Protein AF-A0A8J2WKH2-F1 (afdb_monomer)

Mean predicted aligned error: 22.72 Å

Structure (mmCIF, N/CA/C/O backbone):
data_AF-A0A8J2WKH2-F1
#
_entry.id   AF-A0A8J2WKH2-F1
#
loop_
_atom_site.group_PDB
_atom_site.id
_atom_site.type_symbol
_atom_site.label_atom_id
_atom_site.label_alt_id
_atom_site.label_comp_id
_atom_site.label_asym_id
_atom_site.label_entity_id
_atom_site.label_seq_id
_atom_site.pdbx_PDB_ins_code
_atom_site.Cartn_x
_atom_site.Cartn_y
_atom_site.Cartn_z
_atom_site.occupancy
_atom_site.B_iso_or_equiv
_atom_site.auth_seq_id
_atom_site.auth_comp_id
_atom_site.auth_asym_id
_atom_site.auth_atom_id
_atom_site.pdbx_PDB_model_num
ATOM 1 N N . MET A 1 1 ? -22.646 29.581 -41.341 1.00 40.59 1 MET A N 1
ATOM 2 C CA . MET A 1 1 ? -22.309 30.867 -40.697 1.00 40.59 1 MET A CA 1
ATOM 3 C C . MET A 1 1 ? -21.842 30.572 -39.281 1.00 40.59 1 MET A C 1
ATOM 5 O O . MET A 1 1 ? -22.675 30.385 -38.405 1.00 40.59 1 MET A O 1
ATOM 9 N N . ARG A 1 2 ? -20.533 30.394 -39.074 1.00 36.88 2 ARG A N 1
ATOM 10 C CA . ARG A 1 2 ? -19.940 30.258 -37.737 1.00 36.88 2 ARG A CA 1
ATOM 11 C C . ARG A 1 2 ? -19.065 31.483 -37.501 1.00 36.88 2 ARG A C 1
ATOM 13 O O . ARG A 1 2 ? -18.299 31.861 -38.378 1.00 36.88 2 ARG A O 1
ATOM 20 N N . SER A 1 3 ? -19.306 32.114 -36.359 1.00 42.00 3 SER A N 1
ATOM 21 C CA . SER A 1 3 ? -18.674 33.338 -35.882 1.00 42.00 3 SER A CA 1
ATOM 22 C C . SER A 1 3 ? -17.183 33.103 -35.664 1.00 42.00 3 SER A C 1
ATOM 24 O O . SER A 1 3 ? -16.823 32.226 -34.881 1.00 42.00 3 SER A O 1
ATOM 26 N N . CYS A 1 4 ? -16.332 33.882 -36.330 1.00 41.59 4 CYS A N 1
ATOM 27 C CA . CYS A 1 4 ? -14.935 34.030 -35.936 1.00 41.59 4 CYS A CA 1
ATOM 28 C C . CYS A 1 4 ? -14.910 34.766 -34.590 1.00 41.59 4 CYS A C 1
ATOM 30 O O . CYS A 1 4 ? -15.572 35.793 -34.445 1.00 41.59 4 CYS A O 1
ATOM 32 N N . MET A 1 5 ? -14.224 34.209 -33.594 1.00 41.62 5 MET A N 1
ATOM 33 C CA . MET A 1 5 ? -13.912 34.923 -32.358 1.00 41.62 5 MET A CA 1
ATOM 34 C C . MET A 1 5 ? -12.550 35.590 -32.528 1.00 41.62 5 MET A C 1
ATOM 36 O O . MET A 1 5 ? -11.570 34.912 -32.832 1.00 41.62 5 MET A O 1
ATOM 40 N N . ASP A 1 6 ? -12.520 36.909 -32.351 1.00 44.38 6 ASP A N 1
ATOM 41 C CA . ASP A 1 6 ? -11.302 37.712 -32.299 1.00 44.38 6 ASP A CA 1
ATOM 42 C C . ASP A 1 6 ? -10.448 37.300 -31.093 1.00 44.38 6 ASP A C 1
ATOM 44 O O . ASP A 1 6 ? -10.860 37.432 -29.937 1.00 44.38 6 ASP A O 1
ATOM 48 N N . LEU A 1 7 ? -9.232 36.823 -31.364 1.00 43.66 7 LEU A N 1
ATOM 49 C CA . LEU A 1 7 ? -8.182 36.651 -30.365 1.00 43.66 7 LEU A CA 1
ATOM 50 C C . LEU A 1 7 ? -7.536 38.015 -30.112 1.00 43.66 7 LEU A C 1
ATOM 52 O O . LEU A 1 7 ? -6.640 38.446 -30.833 1.00 43.66 7 LEU A O 1
ATOM 56 N N . SER A 1 8 ? -8.012 38.710 -29.082 1.00 42.97 8 SER A N 1
ATOM 57 C CA . SER A 1 8 ? -7.332 39.897 -28.565 1.00 42.97 8 SER A CA 1
ATOM 58 C C . SER A 1 8 ? -6.071 39.474 -27.805 1.00 42.97 8 SER A C 1
ATOM 60 O O . SER A 1 8 ? -6.144 38.686 -26.862 1.00 42.97 8 SER A O 1
ATOM 62 N N . LEU A 1 9 ? -4.921 39.996 -28.235 1.00 48.34 9 LEU A N 1
ATOM 63 C CA . LEU A 1 9 ? -3.605 39.833 -27.612 1.00 48.34 9 LEU A CA 1
ATOM 64 C C . LEU A 1 9 ? -3.635 40.263 -26.136 1.00 48.34 9 LEU A C 1
ATOM 66 O O . LEU A 1 9 ? -3.845 41.432 -25.816 1.00 48.34 9 LEU A O 1
ATOM 70 N N . LEU A 1 10 ? -3.406 39.305 -25.238 1.00 46.50 10 LEU A N 1
ATOM 71 C CA . LEU A 1 10 ? -3.194 39.533 -23.811 1.00 46.50 10 LEU A CA 1
ATOM 72 C C . LEU A 1 10 ? -1.716 39.863 -23.582 1.00 46.50 10 LEU A C 1
ATOM 74 O O . LEU A 1 10 ? -0.873 38.970 -23.611 1.00 46.50 10 LEU A O 1
ATOM 78 N N . SER A 1 11 ? -1.395 41.132 -23.331 1.00 50.19 11 SER A N 1
ATOM 79 C CA . SER A 1 11 ? -0.113 41.498 -22.729 1.00 50.19 11 SER A CA 1
ATOM 80 C C . SER A 1 11 ? -0.213 41.335 -21.210 1.00 50.19 11 SER A C 1
ATOM 82 O O . SER A 1 11 ? -1.122 41.858 -20.565 1.00 50.19 11 SER A O 1
ATOM 84 N N . ALA A 1 12 ? 0.705 40.562 -20.631 1.00 52.00 12 ALA A N 1
ATOM 85 C CA . ALA A 1 12 ? 0.790 40.355 -19.192 1.00 52.00 12 ALA A CA 1
ATOM 86 C C . ALA A 1 12 ? 1.955 41.178 -18.636 1.00 52.00 12 ALA A C 1
ATOM 88 O O . ALA A 1 12 ? 3.116 40.906 -18.933 1.00 52.00 12 ALA A O 1
ATOM 89 N N . THR A 1 13 ? 1.650 42.185 -17.823 1.00 50.12 13 THR A N 1
ATOM 90 C CA . THR A 1 13 ? 2.645 42.938 -17.056 1.00 50.12 13 THR A CA 1
ATOM 91 C C . THR A 1 13 ? 2.677 42.423 -15.622 1.00 50.12 13 THR A C 1
ATOM 93 O O . THR A 1 13 ? 1.640 42.267 -14.976 1.00 50.12 13 THR A O 1
ATOM 96 N N . HIS A 1 14 ? 3.876 42.128 -15.116 1.00 56.94 14 HIS A N 1
ATOM 97 C CA . HIS A 1 14 ? 4.078 41.648 -13.751 1.00 56.94 14 HIS A CA 1
ATOM 98 C C . HIS A 1 14 ? 4.910 42.670 -12.972 1.00 56.94 14 HIS A C 1
ATOM 100 O O . HIS A 1 14 ? 6.033 42.989 -13.365 1.00 56.94 14 HIS A O 1
ATOM 106 N N . SER A 1 15 ? 4.353 43.210 -11.884 1.00 52.28 15 SER A N 1
ATOM 107 C CA . SER A 1 15 ? 5.056 44.139 -10.994 1.00 52.28 15 SER A CA 1
ATOM 108 C C . SER A 1 15 ? 5.486 43.419 -9.720 1.00 52.28 15 SER A C 1
ATOM 110 O O . SER A 1 15 ? 4.636 42.925 -8.977 1.00 52.28 15 SER A O 1
ATOM 112 N N . GLY A 1 16 ? 6.791 43.385 -9.460 1.00 58.59 16 GLY A N 1
ATOM 113 C CA . GLY A 1 16 ? 7.368 42.888 -8.213 1.00 58.59 16 GLY A CA 1
ATOM 114 C C . GLY A 1 16 ? 7.977 44.034 -7.408 1.00 58.59 16 GLY A C 1
ATOM 115 O O . GLY A 1 16 ? 8.600 44.931 -7.978 1.00 58.59 16 GLY A O 1
ATOM 116 N N . GLN A 1 17 ? 7.800 43.997 -6.089 1.00 49.34 17 GLN A N 1
ATOM 117 C CA . GLN A 1 17 ? 8.339 44.983 -5.154 1.00 49.34 17 GLN A CA 1
ATOM 118 C C . GLN A 1 17 ? 9.296 44.269 -4.194 1.00 49.34 17 GLN A C 1
ATOM 120 O O . GLN A 1 17 ? 8.923 43.248 -3.617 1.00 49.34 17 GLN A O 1
ATOM 125 N N . MET A 1 18 ? 10.531 44.759 -4.071 1.00 64.88 18 MET A N 1
ATOM 126 C CA . MET A 1 18 ? 11.503 44.228 -3.109 1.00 64.88 18 MET A CA 1
ATOM 127 C C . MET A 1 18 ? 11.369 44.911 -1.742 1.00 64.88 18 MET A C 1
ATOM 129 O O . MET A 1 18 ? 10.852 46.025 -1.638 1.00 64.88 18 MET A O 1
ATOM 133 N N . ASP A 1 19 ? 11.851 44.239 -0.693 1.00 69.25 19 ASP A N 1
ATOM 134 C CA . ASP A 1 19 ? 11.750 44.677 0.711 1.00 69.25 19 ASP A CA 1
ATOM 135 C C . ASP A 1 19 ? 12.497 45.994 1.014 1.00 69.25 19 ASP A C 1
ATOM 137 O O . ASP A 1 19 ? 12.306 46.590 2.073 1.00 69.25 19 ASP A O 1
ATOM 141 N N . ASP A 1 20 ? 13.324 46.483 0.085 1.00 78.00 20 ASP A N 1
ATOM 142 C CA . ASP A 1 20 ? 14.011 47.777 0.170 1.00 78.00 20 ASP A CA 1
ATOM 143 C C . ASP A 1 20 ? 13.210 48.946 -0.444 1.00 78.00 20 ASP A C 1
ATOM 145 O O . ASP A 1 20 ? 13.676 50.086 -0.462 1.00 78.00 20 ASP A O 1
ATOM 149 N N . GLY A 1 21 ? 11.987 48.682 -0.916 1.00 75.12 21 GLY A N 1
ATOM 150 C CA . GLY A 1 21 ? 11.102 49.677 -1.519 1.00 75.12 21 GLY A CA 1
ATOM 151 C C . GLY A 1 21 ? 11.390 49.963 -2.993 1.00 75.12 21 GLY A C 1
ATOM 152 O O . GLY A 1 21 ? 10.711 50.803 -3.589 1.00 75.12 21 GLY A O 1
ATOM 153 N N . THR A 1 22 ? 12.344 49.263 -3.609 1.00 65.31 22 THR A N 1
ATOM 154 C CA . THR A 1 22 ? 12.641 49.420 -5.032 1.00 65.31 22 THR A CA 1
ATOM 155 C C . THR A 1 22 ? 11.646 48.605 -5.864 1.00 65.31 22 THR A C 1
ATOM 157 O O . THR A 1 22 ? 11.479 47.398 -5.680 1.00 65.31 22 THR A O 1
ATOM 160 N N . SER A 1 23 ? 10.943 49.282 -6.774 1.00 65.81 23 SER A N 1
ATOM 161 C CA . SER A 1 23 ? 9.982 48.669 -7.696 1.00 65.81 23 SER A CA 1
ATOM 162 C C . SER A 1 23 ? 10.612 48.550 -9.076 1.00 65.81 23 SER A C 1
ATOM 164 O O . SER A 1 23 ? 11.053 49.552 -9.640 1.00 65.81 23 SER A O 1
ATOM 166 N N . TYR A 1 24 ? 10.597 47.351 -9.651 1.00 60.59 24 TYR A N 1
ATOM 167 C CA . TYR A 1 24 ? 11.082 47.107 -11.009 1.00 60.59 24 TYR A CA 1
ATOM 168 C C . TYR A 1 24 ? 9.917 46.622 -11.872 1.00 60.59 24 TYR A C 1
ATOM 170 O O . TYR A 1 24 ? 9.155 45.745 -11.463 1.00 60.59 24 TYR A O 1
ATOM 178 N N . MET A 1 25 ? 9.773 47.190 -13.070 1.00 58.38 25 MET A N 1
ATOM 179 C CA . MET A 1 25 ? 8.835 46.687 -14.072 1.00 58.38 25 MET A CA 1
ATOM 180 C C . MET A 1 25 ? 9.592 45.842 -15.086 1.00 58.38 25 MET A C 1
ATOM 182 O O . MET A 1 25 ? 10.473 46.351 -15.777 1.00 58.38 25 MET A O 1
ATOM 186 N N . PHE A 1 26 ? 9.235 44.564 -15.184 1.00 54.06 26 PHE A N 1
ATOM 187 C CA . PHE A 1 26 ? 9.742 43.679 -16.224 1.00 54.06 26 PHE A CA 1
ATOM 188 C C . PHE A 1 26 ? 8.687 43.597 -17.330 1.00 54.06 26 PHE A C 1
ATOM 190 O O . PHE A 1 26 ? 7.588 43.089 -17.108 1.00 54.06 26 PHE A O 1
ATOM 197 N N . SER A 1 27 ? 9.000 44.145 -18.504 1.00 62.94 27 SER A N 1
ATOM 198 C CA . SER A 1 27 ? 8.179 43.966 -19.704 1.00 62.94 27 SER A CA 1
ATOM 199 C C . SER A 1 27 ? 8.815 42.850 -20.519 1.00 62.94 27 SER A C 1
ATOM 201 O O . SER A 1 27 ? 9.952 42.989 -20.961 1.00 62.94 27 SER A O 1
ATOM 203 N N . VAL A 1 28 ? 8.120 41.722 -20.647 1.00 61.84 28 VAL A N 1
ATOM 204 C CA . VAL A 1 28 ? 8.543 40.630 -21.527 1.00 61.84 28 VAL A CA 1
ATOM 205 C C . VAL A 1 28 ? 7.910 40.894 -22.887 1.00 61.84 28 VAL A C 1
ATOM 207 O O . VAL A 1 28 ? 6.715 40.671 -23.069 1.00 61.84 28 VAL A O 1
ATOM 210 N N . GLU A 1 29 ? 8.699 41.416 -23.822 1.00 57.50 29 GLU A N 1
ATOM 211 C CA . GLU A 1 29 ? 8.338 41.422 -25.238 1.00 57.50 29 GLU A CA 1
ATOM 212 C C . GLU A 1 29 ? 8.545 39.998 -25.763 1.00 57.50 29 GLU A C 1
ATOM 214 O O . GLU A 1 29 ? 9.650 39.460 -25.732 1.00 57.50 29 GLU A O 1
ATOM 219 N N . ILE A 1 30 ? 7.450 39.343 -26.142 1.00 61.53 30 ILE A N 1
ATOM 220 C CA . ILE A 1 30 ? 7.494 38.034 -26.790 1.00 61.53 30 ILE A CA 1
ATOM 221 C C . ILE A 1 30 ? 7.671 38.323 -28.277 1.00 61.53 30 ILE A C 1
ATOM 223 O O . ILE A 1 30 ? 6.745 38.834 -28.907 1.00 61.53 30 ILE A O 1
ATOM 227 N N . ASP A 1 31 ? 8.859 38.034 -28.808 1.00 56.00 31 ASP A N 1
ATOM 228 C CA . ASP A 1 31 ? 9.144 38.166 -30.236 1.00 56.00 31 ASP A CA 1
ATOM 229 C C . ASP A 1 31 ? 8.134 37.355 -31.060 1.00 56.00 31 ASP A C 1
ATOM 231 O O . ASP A 1 31 ? 7.818 36.203 -30.740 1.00 56.00 31 ASP A O 1
ATOM 235 N N . GLU A 1 32 ? 7.614 37.983 -32.117 1.00 59.25 32 GLU A N 1
ATOM 236 C CA . GLU A 1 32 ? 6.666 37.386 -33.055 1.00 59.25 32 GLU A CA 1
ATOM 237 C C . GLU A 1 32 ? 7.233 36.081 -33.625 1.00 59.25 32 GLU A C 1
ATOM 239 O O . GLU A 1 32 ? 8.164 36.070 -34.431 1.00 59.25 32 GLU A O 1
ATOM 244 N N . VAL A 1 33 ? 6.646 34.957 -33.212 1.00 59.72 33 VAL A N 1
ATOM 245 C CA . VAL A 1 33 ? 6.908 33.657 -33.827 1.00 59.72 33 VAL A CA 1
ATOM 246 C C . VAL A 1 33 ? 6.277 33.681 -35.224 1.00 59.72 33 VAL A C 1
ATOM 248 O O . VAL A 1 33 ? 5.063 33.887 -35.321 1.00 59.72 33 VAL A O 1
ATOM 251 N N . PRO A 1 34 ? 7.045 33.478 -36.310 1.00 54.50 34 PRO A N 1
ATOM 252 C CA . PRO A 1 34 ? 6.481 33.449 -37.650 1.00 54.50 34 PRO A CA 1
ATOM 253 C C . PRO A 1 34 ? 5.461 32.309 -37.752 1.00 54.50 34 PRO A C 1
ATOM 255 O O . PRO A 1 34 ? 5.791 31.137 -37.564 1.00 54.50 34 PRO A O 1
ATOM 258 N N . LEU A 1 35 ? 4.205 32.671 -38.030 1.00 53.59 35 LEU A N 1
ATOM 259 C CA . LEU A 1 35 ? 3.127 31.735 -38.335 1.00 53.59 35 LEU A CA 1
ATOM 260 C C . LEU A 1 35 ? 3.393 31.084 -39.702 1.00 53.59 35 LEU A C 1
ATOM 262 O O . LEU A 1 35 ? 2.855 31.504 -40.726 1.00 53.59 35 LEU A O 1
ATOM 266 N N . GLU A 1 36 ? 4.210 30.035 -39.730 1.00 58.38 36 GLU A N 1
ATOM 267 C CA . GLU A 1 36 ? 4.150 29.067 -40.822 1.00 58.38 36 GLU A CA 1
ATOM 268 C C . GLU A 1 36 ? 2.975 28.117 -40.563 1.00 58.38 36 GLU A C 1
ATOM 270 O O . GLU A 1 36 ? 3.019 27.218 -39.721 1.00 58.38 36 GLU A O 1
ATOM 275 N N . HIS A 1 37 ? 1.878 28.358 -41.284 1.00 48.50 37 HIS A N 1
ATOM 276 C CA . HIS A 1 37 ? 0.750 27.439 -41.381 1.00 48.50 37 HIS A CA 1
ATOM 277 C C . HIS A 1 37 ? 1.196 26.152 -42.087 1.00 48.50 37 HIS A C 1
ATOM 279 O O . HIS A 1 37 ? 1.106 26.023 -43.306 1.00 48.50 37 HIS A O 1
ATOM 285 N N . HIS A 1 38 ? 1.660 25.173 -41.313 1.00 49.81 38 HIS A N 1
ATOM 286 C CA . HIS A 1 38 ? 1.671 23.789 -41.762 1.00 49.81 38 HIS A CA 1
ATOM 287 C C . HIS A 1 38 ? 0.257 23.225 -41.623 1.00 49.81 38 HIS A C 1
ATOM 289 O O . HIS A 1 38 ? -0.166 22.829 -40.536 1.00 49.81 38 HIS A O 1
ATOM 295 N N . ASP A 1 39 ? -0.470 23.186 -42.739 1.00 45.97 39 ASP A N 1
ATOM 296 C CA . ASP A 1 39 ? -1.664 22.358 -42.892 1.00 45.97 39 ASP A CA 1
ATOM 297 C C . ASP A 1 39 ? -1.251 20.884 -42.770 1.00 45.97 39 ASP A C 1
ATOM 299 O O . ASP A 1 39 ? -0.935 20.214 -43.754 1.00 45.97 39 ASP A O 1
ATOM 303 N N . VAL A 1 40 ? -1.202 20.377 -41.538 1.00 52.16 40 VAL A N 1
ATOM 304 C CA . VAL A 1 40 ? -1.099 18.943 -41.273 1.00 52.16 40 VAL A CA 1
ATOM 305 C C . VAL A 1 40 ? -2.508 18.372 -41.429 1.00 52.16 40 VAL A C 1
ATOM 307 O O . VAL A 1 40 ? -3.380 18.693 -40.618 1.00 52.16 40 VAL A O 1
ATOM 310 N N . PRO A 1 41 ? -2.786 17.547 -42.454 1.00 50.62 41 PRO A N 1
ATOM 311 C CA . PRO A 1 41 ? -4.079 16.898 -42.566 1.00 50.62 41 PRO A CA 1
ATOM 312 C C . PRO A 1 41 ? -4.253 15.952 -41.375 1.00 50.62 41 PRO A C 1
ATOM 314 O O . PRO A 1 41 ? -3.565 14.937 -41.263 1.00 50.62 41 PRO A O 1
ATOM 317 N N . CYS A 1 42 ? -5.180 16.293 -40.478 1.00 42.50 42 CYS A N 1
ATOM 318 C CA . CYS A 1 42 ? -5.686 15.385 -39.457 1.00 42.50 42 CYS A CA 1
ATOM 319 C C . CYS A 1 42 ? -6.376 14.208 -40.156 1.00 42.50 42 CYS A C 1
ATOM 321 O O . CYS A 1 42 ? -7.564 14.262 -40.471 1.00 42.50 42 CYS A O 1
ATOM 323 N N . LEU A 1 43 ? -5.616 13.152 -40.437 1.00 51.94 43 LEU A N 1
ATOM 324 C CA . LEU A 1 43 ? -6.178 11.857 -40.783 1.00 51.94 43 LEU A CA 1
ATOM 325 C C . LEU A 1 43 ? -6.790 11.279 -39.509 1.00 51.94 43 LEU A C 1
ATOM 327 O O . LEU A 1 43 ? -6.074 10.925 -38.573 1.00 51.94 43 LEU A O 1
ATOM 331 N N . GLU A 1 44 ? -8.120 11.220 -39.470 1.00 51.81 44 GLU A N 1
ATOM 332 C CA . GLU A 1 44 ? -8.830 10.529 -38.401 1.00 51.81 44 GLU A CA 1
ATOM 333 C C . GLU A 1 44 ? -8.383 9.059 -38.367 1.00 51.81 44 GLU A C 1
ATOM 335 O O . GLU A 1 44 ? -8.434 8.377 -39.401 1.00 51.81 44 GLU A O 1
ATOM 340 N N . PRO A 1 45 ? -7.918 8.553 -37.212 1.00 50.81 45 PRO A N 1
ATOM 341 C CA . PRO A 1 45 ? -7.520 7.165 -37.092 1.00 50.81 45 PRO A CA 1
ATOM 342 C C . PRO A 1 45 ? -8.776 6.308 -37.226 1.00 50.81 45 PRO A C 1
ATOM 344 O O . PRO A 1 45 ? -9.612 6.242 -36.330 1.00 50.81 45 PRO A O 1
ATOM 347 N N . THR A 1 46 ? -8.924 5.658 -38.374 1.00 62.00 46 THR A N 1
ATOM 348 C CA . THR A 1 46 ? -9.991 4.685 -38.589 1.00 62.00 46 THR A CA 1
ATOM 349 C C . THR A 1 46 ? -9.752 3.519 -37.631 1.00 62.00 46 THR A C 1
ATOM 351 O O . THR A 1 46 ? -8.649 2.965 -37.594 1.00 62.00 46 THR A O 1
ATOM 354 N N . GLU A 1 47 ? -10.779 3.145 -36.864 1.00 54.41 47 GLU A N 1
ATOM 355 C CA . GLU A 1 47 ? -10.747 2.127 -35.796 1.00 54.41 47 GLU A CA 1
ATOM 356 C C . GLU A 1 47 ? -10.130 0.778 -36.235 1.00 54.41 47 GLU A C 1
ATOM 358 O O . GLU A 1 47 ? -9.630 0.012 -35.413 1.00 54.41 47 GLU A O 1
ATOM 363 N N . GLN A 1 48 ? -10.058 0.520 -37.543 1.00 51.91 48 GLN A N 1
ATOM 364 C CA . GLN A 1 48 ? -9.434 -0.659 -38.139 1.00 51.91 48 GLN A CA 1
ATOM 365 C C . GLN A 1 48 ? -7.910 -0.761 -37.917 1.00 51.91 48 GLN A C 1
ATOM 367 O O . GLN A 1 48 ? -7.387 -1.869 -37.791 1.00 51.91 48 GLN A O 1
ATOM 372 N N . ASN A 1 49 ? -7.183 0.361 -37.831 1.00 56.34 49 ASN A N 1
ATOM 373 C CA . ASN A 1 49 ? -5.718 0.337 -37.681 1.00 56.34 49 ASN A CA 1
ATOM 374 C C . ASN A 1 49 ? -5.268 -0.004 -36.251 1.00 56.34 49 ASN A C 1
ATOM 376 O O . ASN A 1 49 ? -4.194 -0.572 -36.066 1.00 56.34 49 ASN A O 1
ATOM 380 N N . ALA A 1 50 ? -6.101 0.274 -35.244 1.00 55.38 50 ALA A N 1
ATOM 381 C CA . ALA A 1 50 ? -5.818 -0.093 -33.856 1.00 55.38 50 ALA A CA 1
ATOM 382 C C . ALA A 1 50 ? -6.004 -1.601 -33.596 1.00 55.38 50 ALA A C 1
ATOM 384 O O . ALA A 1 50 ? -5.321 -2.173 -32.749 1.00 55.38 50 ALA A O 1
ATOM 385 N N . ILE A 1 51 ? -6.894 -2.258 -34.347 1.00 55.50 51 ILE A N 1
ATOM 386 C CA . ILE A 1 51 ? -7.184 -3.691 -34.191 1.00 55.50 51 ILE A CA 1
ATOM 387 C C . ILE A 1 51 ? -6.088 -4.551 -34.840 1.00 55.50 51 ILE A C 1
ATOM 389 O O . ILE A 1 51 ? -5.700 -5.574 -34.276 1.00 55.50 51 ILE A O 1
ATOM 393 N N . ASN A 1 52 ? -5.518 -4.119 -35.969 1.00 57.91 52 ASN A N 1
ATOM 394 C CA . ASN A 1 52 ? -4.462 -4.882 -36.643 1.00 57.91 52 ASN A CA 1
ATOM 395 C C . ASN A 1 52 ? -3.135 -4.882 -35.862 1.00 57.91 52 ASN A C 1
ATOM 397 O O . ASN A 1 52 ? -2.477 -5.914 -35.797 1.00 57.91 52 ASN A O 1
ATOM 401 N N . GLY A 1 53 ? -2.785 -3.783 -35.183 1.00 59.03 53 GLY A N 1
ATOM 402 C CA . GLY A 1 53 ? -1.550 -3.711 -34.389 1.00 59.03 53 GLY A CA 1
ATOM 403 C C . GLY A 1 53 ? -1.530 -4.610 -33.143 1.00 59.03 53 GLY A C 1
ATOM 404 O O . GLY A 1 53 ? -0.456 -4.956 -32.659 1.00 59.03 53 GLY A O 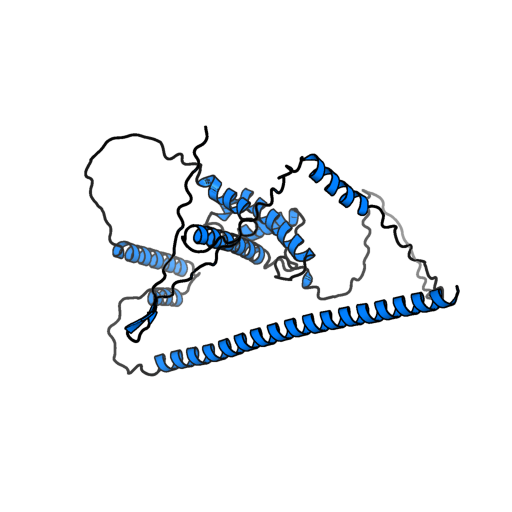1
ATOM 405 N N . MET A 1 54 ? -2.694 -5.019 -32.621 1.00 54.44 54 MET A N 1
ATOM 406 C CA . MET A 1 54 ? -2.766 -5.907 -31.450 1.00 54.44 54 MET A CA 1
ATOM 407 C C . MET A 1 54 ? -2.662 -7.399 -31.804 1.00 54.44 54 MET A C 1
ATOM 409 O O . MET A 1 54 ? -2.174 -8.174 -30.985 1.00 54.44 54 MET A O 1
ATOM 413 N N . ASN A 1 55 ? -3.044 -7.811 -33.018 1.00 56.75 55 ASN A N 1
ATOM 414 C CA . ASN A 1 55 ? -2.955 -9.218 -33.436 1.00 56.75 55 ASN A CA 1
ATOM 415 C C . ASN A 1 55 ? -1.513 -9.665 -33.754 1.00 56.75 55 ASN A C 1
ATOM 417 O O . ASN A 1 55 ? -1.170 -10.831 -33.532 1.00 56.75 55 ASN A O 1
ATOM 421 N N . ASP A 1 56 ? -0.643 -8.742 -34.172 1.00 55.56 56 ASP A N 1
ATOM 422 C CA . ASP A 1 56 ? 0.780 -9.030 -34.411 1.00 55.56 56 ASP A CA 1
ATOM 423 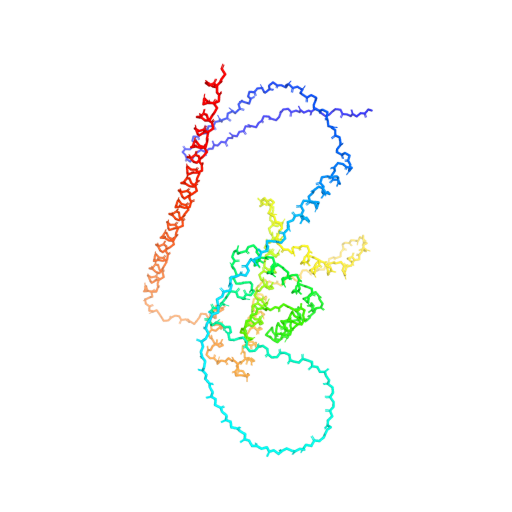C C . ASP A 1 56 ? 1.560 -9.267 -33.102 1.00 55.56 56 ASP A C 1
ATOM 425 O O . ASP A 1 56 ? 2.519 -10.037 -33.074 1.00 55.56 56 ASP A O 1
ATOM 429 N N . LEU A 1 57 ? 1.108 -8.684 -31.984 1.00 53.62 57 LEU A N 1
ATOM 430 C CA . LEU A 1 57 ? 1.697 -8.896 -30.655 1.00 53.62 57 LEU A CA 1
ATOM 431 C C . LEU A 1 57 ? 1.308 -10.242 -30.028 1.00 53.62 57 LEU A C 1
ATOM 433 O O . LEU A 1 57 ? 2.093 -10.802 -29.268 1.00 53.62 57 LEU A O 1
ATOM 437 N N . ILE A 1 58 ? 0.131 -10.778 -30.361 1.00 54.50 58 ILE A N 1
ATOM 438 C CA . ILE A 1 58 ? -0.316 -12.096 -29.880 1.00 54.50 58 ILE A CA 1
ATOM 439 C C . ILE A 1 58 ? 0.371 -13.217 -30.677 1.00 54.50 58 ILE A C 1
ATOM 441 O O . ILE A 1 58 ? 0.779 -14.223 -30.102 1.00 54.50 58 ILE A O 1
ATOM 445 N N . SER A 1 59 ? 0.601 -13.012 -31.977 1.00 54.00 59 SER A N 1
ATOM 446 C CA . SER A 1 59 ? 1.234 -14.016 -32.850 1.00 54.00 59 SER A CA 1
ATOM 447 C C . SER A 1 59 ? 2.739 -14.203 -32.594 1.00 54.00 59 SER A C 1
ATOM 449 O O . SER A 1 59 ? 3.310 -15.223 -32.975 1.00 54.00 59 SER A O 1
ATOM 451 N N . ALA A 1 60 ? 3.394 -13.250 -31.923 1.00 51.56 60 ALA A N 1
ATOM 452 C CA . ALA A 1 60 ? 4.814 -13.332 -31.577 1.00 51.56 60 ALA A CA 1
ATOM 453 C C . ALA A 1 60 ? 5.103 -14.144 -30.295 1.00 51.56 60 ALA A C 1
ATOM 455 O O . ALA A 1 60 ? 6.267 -14.406 -30.002 1.00 51.56 60 ALA A O 1
ATOM 456 N N . GLN A 1 61 ? 4.079 -14.553 -29.533 1.00 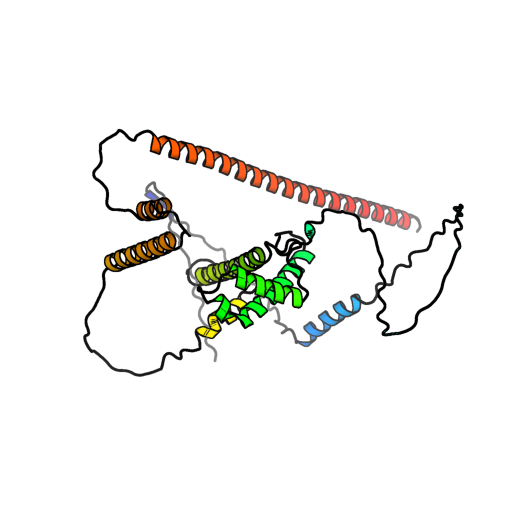48.59 61 GLN A N 1
ATOM 457 C CA . GLN A 1 61 ? 4.260 -15.218 -28.234 1.00 48.59 61 GLN A CA 1
ATOM 458 C C . GLN A 1 61 ? 4.140 -16.757 -28.286 1.00 48.59 61 GLN A C 1
ATOM 460 O O . GLN A 1 61 ? 4.421 -17.420 -27.291 1.00 48.59 61 GLN A O 1
ATOM 465 N N . GLU A 1 62 ? 3.760 -17.348 -29.425 1.00 48.94 62 GLU A N 1
ATOM 466 C CA . GLU A 1 62 ? 3.492 -18.797 -29.536 1.00 48.94 62 GLU A CA 1
ATOM 467 C C . GLU A 1 62 ? 4.626 -19.632 -30.171 1.00 48.94 62 GLU A C 1
ATOM 469 O O . GLU A 1 62 ? 4.474 -20.841 -30.313 1.00 48.94 62 GLU A O 1
ATOM 474 N N . ASN A 1 63 ? 5.782 -19.040 -30.504 1.00 49.47 63 ASN A N 1
ATOM 475 C CA . ASN A 1 63 ? 6.885 -19.735 -31.198 1.00 49.47 63 ASN A CA 1
ATOM 476 C C . ASN A 1 63 ? 8.219 -19.759 -30.425 1.00 49.47 63 ASN A C 1
ATOM 478 O O . ASN A 1 63 ? 9.281 -19.603 -31.025 1.00 49.47 63 ASN A O 1
ATOM 482 N N . GLU A 1 64 ? 8.200 -19.981 -29.108 1.00 48.59 64 GLU A N 1
ATOM 483 C CA . GLU A 1 64 ? 9.416 -20.399 -28.391 1.00 48.59 64 GLU A CA 1
ATOM 484 C C . GLU A 1 64 ? 9.378 -21.910 -28.121 1.00 48.59 64 GLU A C 1
ATOM 486 O O . GLU A 1 64 ? 8.624 -22.411 -27.285 1.00 48.59 64 GLU A O 1
ATOM 491 N N . GLU A 1 65 ? 10.179 -22.643 -28.897 1.00 51.91 65 GLU A N 1
ATOM 492 C CA . GLU A 1 65 ? 10.376 -24.088 -28.792 1.00 51.91 65 GLU A CA 1
ATOM 493 C C . GLU A 1 65 ? 10.976 -24.486 -27.425 1.00 51.91 65 GLU A C 1
ATOM 495 O O . GLU A 1 65 ? 11.850 -23.792 -26.896 1.00 51.91 65 GLU A O 1
ATOM 500 N N . PRO A 1 66 ? 10.576 -25.632 -26.841 1.00 49.94 66 PRO A N 1
ATOM 501 C CA . PRO A 1 66 ? 11.161 -26.112 -25.597 1.00 49.94 66 PRO A CA 1
ATOM 502 C C . PRO A 1 66 ? 12.590 -26.623 -25.826 1.00 49.94 66 PRO A C 1
ATOM 504 O O . PRO A 1 66 ? 12.820 -27.613 -26.520 1.00 49.94 66 PRO A O 1
ATOM 507 N N . ILE A 1 67 ? 13.551 -25.971 -25.171 1.00 40.34 67 ILE A N 1
ATOM 508 C CA . ILE A 1 67 ? 14.945 -26.413 -25.071 1.00 40.34 67 ILE A CA 1
ATOM 509 C C . ILE A 1 67 ? 14.974 -27.809 -24.430 1.00 40.34 67 ILE A C 1
ATOM 511 O O . ILE A 1 67 ? 14.698 -27.980 -23.241 1.00 40.34 67 ILE A O 1
ATOM 515 N N . SER A 1 68 ? 15.317 -28.818 -25.232 1.00 38.88 68 SER A N 1
ATOM 516 C CA . SER A 1 68 ? 15.540 -30.191 -24.788 1.00 38.88 68 SER A CA 1
ATOM 517 C C . SER A 1 68 ? 16.800 -30.263 -23.923 1.00 38.88 68 SER A C 1
ATOM 519 O O . SER A 1 68 ? 17.918 -30.112 -24.422 1.00 38.88 68 SER A O 1
ATOM 521 N N . VAL A 1 69 ? 16.632 -30.514 -22.627 1.00 39.38 69 VAL A N 1
ATOM 522 C CA . VAL A 1 69 ? 17.747 -30.817 -21.725 1.00 39.38 69 VAL A CA 1
ATOM 523 C C . VAL A 1 69 ? 18.206 -32.247 -22.002 1.00 39.38 69 VAL A C 1
ATOM 525 O O . VAL A 1 69 ? 17.480 -33.213 -21.775 1.00 39.38 69 VAL A O 1
ATOM 528 N N . VAL A 1 70 ? 19.416 -32.360 -22.544 1.00 39.12 70 VAL A N 1
ATOM 529 C CA . VAL A 1 70 ? 20.117 -33.619 -22.790 1.00 39.12 70 VAL A CA 1
ATOM 530 C C . VAL A 1 70 ? 20.517 -34.243 -21.453 1.00 39.12 70 VAL A C 1
ATOM 532 O O . VAL A 1 70 ? 21.235 -33.635 -20.660 1.00 39.12 70 VAL A O 1
ATOM 535 N N . ASN A 1 71 ? 20.047 -35.472 -21.235 1.00 36.00 71 ASN A N 1
ATOM 536 C CA . ASN A 1 71 ? 20.489 -36.371 -20.175 1.00 36.00 71 ASN A CA 1
ATOM 537 C C . ASN A 1 71 ? 21.993 -36.641 -20.296 1.00 36.00 71 ASN A C 1
ATOM 539 O O . ASN A 1 71 ? 22.467 -37.054 -21.354 1.00 36.00 71 ASN A O 1
ATOM 543 N N . VAL A 1 72 ? 22.720 -36.473 -19.193 1.00 42.44 72 VAL A N 1
ATOM 544 C CA . VAL A 1 72 ? 24.063 -37.033 -19.026 1.00 42.44 72 VAL A CA 1
ATOM 545 C C . VAL A 1 72 ? 23.979 -38.117 -17.962 1.00 42.44 72 VAL A C 1
ATOM 547 O O . VAL A 1 72 ? 23.790 -37.837 -16.779 1.00 42.44 72 VAL A O 1
ATOM 550 N N . ASP A 1 73 ? 24.103 -39.357 -18.426 1.00 40.81 73 ASP A N 1
ATOM 551 C CA . ASP A 1 73 ? 24.309 -40.555 -17.625 1.00 40.81 73 ASP A CA 1
ATOM 552 C C . ASP A 1 73 ? 25.538 -40.404 -16.720 1.00 40.81 73 ASP A C 1
ATOM 554 O O . ASP A 1 73 ? 26.634 -40.111 -17.203 1.00 40.81 73 ASP A O 1
ATOM 558 N N . HIS A 1 74 ? 25.385 -40.689 -15.426 1.00 40.81 74 HIS A N 1
ATOM 559 C CA . HIS A 1 74 ? 26.476 -41.185 -14.586 1.00 40.81 74 HIS A CA 1
ATOM 560 C C . HIS A 1 74 ? 25.985 -42.386 -13.780 1.00 40.81 74 HIS A C 1
ATOM 562 O O . HIS A 1 74 ? 25.180 -42.287 -12.857 1.00 40.81 74 HIS A O 1
ATOM 568 N N . GLN A 1 75 ? 26.493 -43.538 -14.197 1.00 35.84 75 GLN A N 1
ATOM 569 C CA . GLN A 1 75 ? 26.335 -44.849 -13.603 1.00 35.84 75 GLN A CA 1
ATOM 570 C C . GLN A 1 75 ? 27.612 -45.149 -12.805 1.00 35.84 75 GLN A C 1
ATOM 572 O O . GLN A 1 75 ? 28.683 -45.129 -13.394 1.00 35.84 75 GLN A O 1
ATOM 577 N N . GLU A 1 76 ? 27.508 -45.434 -11.504 1.00 37.88 76 GLU A N 1
ATOM 578 C CA . GLU A 1 76 ? 28.265 -46.482 -10.782 1.00 37.88 76 GLU A CA 1
ATOM 579 C C . GLU A 1 76 ? 27.839 -46.507 -9.299 1.00 37.88 76 GLU A C 1
ATOM 581 O O . GLU A 1 76 ? 27.908 -45.508 -8.595 1.00 37.88 76 GLU A O 1
ATOM 586 N N . LYS A 1 77 ? 27.142 -47.576 -8.887 1.00 37.19 77 LYS A N 1
ATOM 587 C CA . LYS A 1 77 ? 27.628 -48.693 -8.042 1.00 37.19 77 LYS A CA 1
ATOM 588 C C . LYS A 1 77 ? 27.988 -48.318 -6.596 1.00 37.19 77 LYS A C 1
ATOM 590 O O . LYS A 1 77 ? 29.030 -47.727 -6.354 1.00 37.19 77 LYS A O 1
ATOM 595 N N . ALA A 1 78 ? 27.235 -48.857 -5.634 1.00 37.00 78 ALA A N 1
ATOM 596 C CA . ALA A 1 78 ? 27.644 -50.039 -4.856 1.00 37.00 78 ALA A CA 1
ATOM 597 C C . ALA A 1 78 ? 26.716 -50.274 -3.642 1.00 37.00 78 ALA A C 1
ATOM 599 O O . ALA A 1 78 ? 26.579 -49.415 -2.783 1.00 37.00 78 ALA A O 1
ATOM 600 N N . ASN A 1 79 ? 26.135 -51.476 -3.610 1.00 35.69 79 ASN A N 1
ATOM 601 C CA . ASN A 1 79 ? 26.052 -52.437 -2.499 1.00 35.69 79 ASN A CA 1
ATOM 602 C C . ASN A 1 79 ? 25.627 -51.967 -1.091 1.00 35.69 79 ASN A C 1
ATOM 604 O O . ASN A 1 79 ? 26.345 -51.240 -0.413 1.00 35.69 79 ASN A O 1
ATOM 608 N N . GLY A 1 80 ? 24.537 -52.558 -0.592 1.00 34.88 80 GLY A N 1
ATOM 609 C CA . GLY A 1 80 ? 24.111 -52.464 0.806 1.00 34.88 80 GLY A CA 1
ATOM 610 C C . GLY A 1 80 ? 22.942 -53.397 1.118 1.00 34.88 80 GLY A C 1
ATOM 611 O O . GLY A 1 80 ? 21.831 -52.945 1.353 1.00 34.88 80 GLY A O 1
ATOM 612 N N . GLU A 1 81 ? 23.221 -54.694 1.039 1.00 38.91 81 GLU A N 1
ATOM 613 C CA . GLU A 1 81 ? 22.421 -55.848 1.462 1.00 38.91 81 GLU A CA 1
ATOM 614 C C . GLU A 1 81 ? 22.033 -55.766 2.949 1.00 38.91 81 GLU A C 1
ATOM 616 O O . GLU A 1 81 ? 22.910 -55.580 3.794 1.00 38.91 81 GLU A O 1
ATOM 621 N N . LEU A 1 82 ? 20.746 -55.936 3.284 1.00 46.28 82 LEU A N 1
ATOM 622 C CA . LEU A 1 82 ? 20.357 -56.528 4.567 1.00 46.28 82 LEU A CA 1
ATOM 623 C C . LEU A 1 82 ? 18.929 -57.092 4.520 1.00 46.28 82 LEU A C 1
ATOM 625 O O . LEU A 1 82 ? 17.939 -56.361 4.527 1.00 46.28 82 LEU A O 1
ATOM 629 N N . ASP A 1 83 ? 18.880 -58.422 4.477 1.00 37.59 83 ASP A N 1
ATOM 630 C CA . ASP A 1 83 ? 17.710 -59.275 4.653 1.00 37.59 83 ASP A CA 1
ATOM 631 C C . ASP A 1 83 ? 17.171 -59.210 6.085 1.00 37.59 83 ASP A C 1
ATOM 633 O O . ASP A 1 83 ? 17.933 -59.200 7.054 1.00 37.59 83 ASP A O 1
ATOM 637 N N . SER A 1 84 ? 15.846 -59.269 6.225 1.00 43.19 84 SER A N 1
ATOM 638 C CA . SER A 1 84 ? 15.158 -59.798 7.410 1.00 43.19 84 SER A CA 1
ATOM 639 C C . SER A 1 84 ? 13.718 -60.159 7.045 1.00 43.19 84 SER A C 1
ATOM 641 O O . SER A 1 84 ? 12.802 -59.347 7.168 1.00 43.19 84 SER A O 1
ATOM 643 N N . ASP A 1 85 ? 13.530 -61.397 6.599 1.00 42.88 85 ASP A N 1
ATOM 644 C CA . ASP A 1 85 ? 12.237 -62.078 6.591 1.00 42.88 85 ASP A CA 1
ATOM 645 C C . ASP A 1 85 ? 11.707 -62.276 8.022 1.00 42.88 85 ASP A C 1
ATOM 647 O O . ASP A 1 85 ? 12.477 -62.595 8.930 1.00 42.88 85 ASP A O 1
ATOM 651 N N . ILE A 1 86 ? 10.384 -62.162 8.210 1.00 44.25 86 ILE A N 1
ATOM 652 C CA . ILE A 1 86 ? 9.486 -63.227 8.723 1.00 44.25 86 ILE A CA 1
ATOM 653 C C . ILE A 1 86 ? 8.034 -62.688 8.855 1.00 44.25 86 ILE A C 1
ATOM 655 O O . IL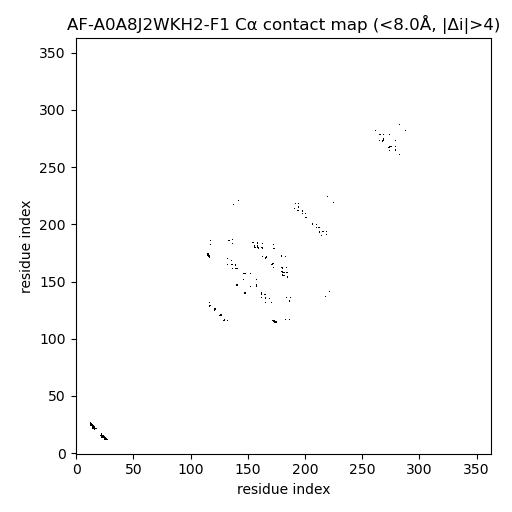E A 1 86 ? 7.841 -61.500 9.116 1.00 44.25 86 ILE A O 1
ATOM 659 N N . PRO A 1 87 ? 6.996 -63.536 8.655 1.00 52.09 87 PRO A N 1
ATOM 660 C CA . PRO A 1 87 ? 5.668 -63.143 8.171 1.00 52.09 87 PRO A CA 1
ATOM 661 C C . PRO A 1 87 ? 4.532 -63.341 9.198 1.00 52.09 87 PRO A C 1
ATOM 663 O O . PRO A 1 87 ? 4.733 -63.983 10.227 1.00 52.09 87 PRO A O 1
ATOM 666 N N . SER A 1 88 ? 3.323 -62.851 8.870 1.00 39.78 88 SER A N 1
ATOM 667 C CA . SER A 1 88 ? 1.976 -63.448 9.113 1.00 39.78 88 SER A CA 1
ATOM 668 C C . SER A 1 88 ? 0.906 -62.354 8.947 1.00 39.78 88 SER A C 1
ATOM 670 O O . SER A 1 88 ? 0.925 -61.356 9.655 1.00 39.78 88 SER A O 1
ATOM 672 N N . GLU A 1 89 ? 0.153 -62.338 7.848 1.00 39.12 89 GLU A N 1
ATOM 673 C CA . GLU A 1 89 ? -1.157 -62.986 7.626 1.00 39.12 89 GLU A CA 1
ATOM 674 C C . GLU A 1 89 ? -2.387 -62.268 8.225 1.00 39.12 89 GLU A C 1
ATOM 676 O O . GLU A 1 89 ? -2.499 -62.056 9.425 1.00 39.12 89 GLU A O 1
ATOM 681 N N . LEU A 1 90 ? -3.337 -62.011 7.310 1.00 37.00 90 LEU A N 1
ATOM 682 C CA . LEU A 1 90 ? -4.774 -61.739 7.457 1.00 37.00 90 LEU A CA 1
ATOM 683 C C . LEU A 1 90 ? -5.237 -60.538 8.306 1.00 37.00 90 LEU A C 1
ATOM 685 O O . LEU A 1 90 ? -5.246 -60.591 9.527 1.00 37.00 90 LEU A O 1
ATOM 689 N N . ASN A 1 91 ? -5.923 -59.579 7.669 1.00 38.62 91 ASN A N 1
ATOM 690 C CA . ASN A 1 91 ? -7.391 -59.630 7.571 1.00 38.62 91 ASN A CA 1
ATOM 691 C C . ASN A 1 91 ? -7.947 -58.574 6.586 1.00 38.62 91 ASN A C 1
ATOM 693 O O . ASN A 1 91 ? -7.353 -57.536 6.328 1.00 38.62 91 ASN A O 1
ATOM 697 N N . ARG A 1 92 ? -9.097 -58.926 6.019 1.00 37.34 92 ARG A N 1
ATOM 698 C CA . ARG A 1 92 ? -9.870 -58.376 4.900 1.00 37.34 92 ARG A CA 1
ATOM 699 C C . ARG A 1 92 ? -10.636 -57.072 5.200 1.00 37.34 92 ARG A C 1
ATOM 701 O O . ARG A 1 92 ? -11.132 -56.917 6.306 1.00 37.34 92 ARG A O 1
ATOM 708 N N . GLN A 1 93 ? -10.916 -56.339 4.103 1.00 35.00 93 GLN A N 1
ATOM 709 C CA . GLN A 1 93 ? -12.035 -55.391 3.859 1.00 35.00 93 GLN A CA 1
ATOM 710 C C . GLN A 1 93 ? -11.905 -54.040 4.605 1.00 35.00 93 GLN A C 1
ATOM 712 O O . GLN A 1 93 ? -11.733 -54.021 5.810 1.00 35.00 93 GLN A O 1
ATOM 717 N N . SER A 1 94 ? -11.954 -52.849 3.996 1.00 38.50 94 SER A N 1
ATOM 71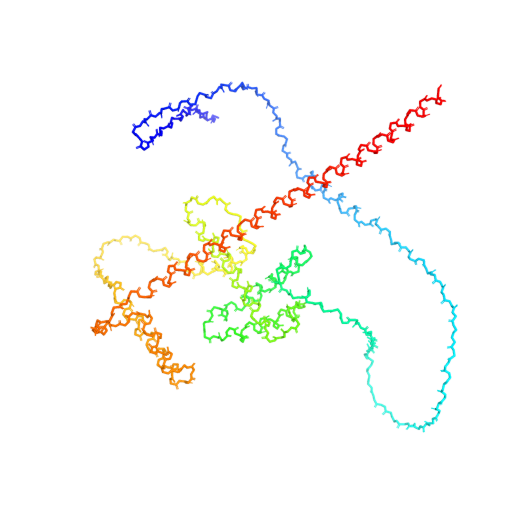8 C CA . SER A 1 94 ? -12.726 -52.359 2.845 1.00 38.50 94 SER A CA 1
ATOM 719 C C . SER A 1 94 ? -12.146 -51.015 2.349 1.00 38.50 94 SER A C 1
ATOM 721 O O . SER A 1 94 ? -11.389 -50.375 3.066 1.00 38.50 94 SER A O 1
ATOM 723 N N . GLU A 1 95 ? -12.630 -50.565 1.187 1.00 37.53 95 GLU A N 1
ATOM 724 C CA . GLU A 1 95 ? -12.858 -49.149 0.837 1.00 37.53 95 GLU A CA 1
ATOM 725 C C . GLU A 1 95 ? -11.722 -48.257 0.282 1.00 37.53 95 GLU A C 1
ATOM 727 O O . GLU A 1 95 ? -10.832 -47.773 0.967 1.00 37.53 95 GLU A O 1
ATOM 732 N N . THR A 1 96 ? -11.939 -47.930 -0.998 1.00 42.22 96 THR A N 1
ATOM 733 C CA . THR A 1 96 ? -11.836 -46.599 -1.618 1.00 42.22 96 THR A CA 1
ATOM 734 C C . THR A 1 96 ? -10.444 -46.029 -1.889 1.00 42.22 96 THR A C 1
ATOM 736 O O . THR A 1 96 ? -9.771 -45.433 -1.056 1.00 42.22 96 THR A O 1
ATOM 739 N N . VAL A 1 97 ? -10.081 -46.148 -3.165 1.00 39.59 97 VAL A N 1
ATOM 740 C CA . VAL A 1 97 ? -8.937 -45.541 -3.839 1.00 39.59 97 VAL A CA 1
ATOM 741 C C . VAL A 1 97 ? -9.028 -44.011 -3.772 1.00 39.59 97 VAL A C 1
ATOM 743 O O . VAL A 1 97 ? -9.800 -43.400 -4.507 1.00 39.59 97 VAL A O 1
ATOM 746 N N . ILE A 1 98 ? -8.195 -43.390 -2.937 1.00 42.28 98 ILE A N 1
ATOM 747 C CA . ILE A 1 98 ? -7.686 -42.033 -3.165 1.00 42.28 98 ILE A CA 1
ATOM 748 C C . ILE A 1 98 ? -6.164 -42.130 -3.084 1.00 42.28 98 ILE A C 1
ATOM 750 O O . ILE A 1 98 ? -5.597 -42.428 -2.036 1.00 42.28 98 ILE A O 1
ATOM 754 N N . ALA A 1 99 ? -5.516 -41.936 -4.230 1.00 37.78 99 ALA A N 1
ATOM 755 C CA . ALA A 1 99 ? -4.072 -41.962 -4.382 1.00 37.78 99 ALA A CA 1
ATOM 756 C C . ALA A 1 99 ? -3.433 -40.805 -3.597 1.00 37.78 99 ALA A C 1
ATOM 758 O O . ALA A 1 99 ? -3.374 -39.672 -4.069 1.00 37.78 99 ALA A O 1
ATOM 759 N N . ALA A 1 100 ? -2.955 -41.100 -2.390 1.00 37.94 100 ALA A N 1
ATOM 760 C CA . ALA A 1 100 ? -2.022 -40.258 -1.660 1.00 37.94 100 ALA A CA 1
ATOM 761 C C . ALA A 1 100 ? -0.600 -40.645 -2.086 1.00 37.94 100 ALA A C 1
ATOM 763 O O . ALA A 1 100 ? -0.009 -41.585 -1.562 1.00 37.94 100 ALA A O 1
ATOM 764 N N . VAL A 1 101 ? -0.063 -39.930 -3.074 1.00 42.72 101 VAL A N 1
ATOM 765 C CA . VAL A 1 101 ? 1.381 -39.881 -3.319 1.00 42.72 101 VAL A CA 1
ATOM 766 C C . VAL A 1 101 ? 1.971 -38.973 -2.244 1.00 42.72 101 VAL A C 1
ATOM 768 O O . VAL A 1 101 ? 1.936 -37.749 -2.345 1.00 42.72 101 VAL A O 1
ATOM 771 N N . THR A 1 102 ? 2.462 -39.580 -1.170 1.00 33.44 102 THR A N 1
ATOM 772 C CA . THR A 1 102 ? 3.355 -38.936 -0.209 1.00 33.44 102 THR A CA 1
ATOM 773 C C . THR A 1 102 ? 4.751 -38.884 -0.820 1.00 33.44 102 THR A C 1
ATOM 775 O O . THR A 1 102 ? 5.545 -39.809 -0.671 1.00 33.44 102 THR A O 1
ATOM 778 N N . CYS A 1 103 ? 5.040 -37.804 -1.547 1.00 36.56 103 CYS A N 1
ATOM 779 C CA . CYS A 1 103 ? 6.410 -37.388 -1.824 1.00 36.56 103 CYS A CA 1
ATOM 780 C C . CYS A 1 103 ? 6.913 -36.602 -0.611 1.00 36.56 103 CYS A C 1
ATOM 782 O O . CYS A 1 103 ? 6.709 -35.393 -0.511 1.00 36.56 103 CYS A O 1
ATOM 784 N N . GLU A 1 104 ? 7.555 -37.305 0.320 1.00 44.00 104 GLU A N 1
ATOM 785 C CA . GLU A 1 104 ? 8.441 -36.700 1.313 1.00 44.00 104 GLU A CA 1
ATOM 786 C C . GLU A 1 104 ? 9.703 -36.204 0.593 1.00 44.00 104 GLU A C 1
ATOM 788 O O . GLU A 1 104 ? 10.731 -36.872 0.524 1.00 44.00 104 GLU A O 1
ATOM 793 N N . GLY A 1 105 ? 9.581 -35.030 -0.023 1.00 40.94 105 GLY A N 1
ATOM 794 C CA . GLY A 1 105 ? 10.712 -34.209 -0.417 1.00 40.94 105 GLY A CA 1
ATOM 795 C C . GLY A 1 105 ? 11.105 -33.344 0.770 1.00 40.94 105 GLY A C 1
ATOM 796 O O . GLY A 1 105 ? 10.388 -32.410 1.123 1.00 40.94 105 GLY A O 1
ATOM 797 N N . SER A 1 106 ? 12.231 -33.677 1.396 1.00 49.69 106 SER A N 1
ATOM 798 C CA . SER A 1 106 ? 12.943 -32.811 2.333 1.00 49.69 106 SER A CA 1
ATOM 799 C C . SER A 1 106 ? 13.378 -31.536 1.608 1.00 49.69 106 SER A C 1
ATOM 801 O O . SER A 1 106 ? 14.478 -31.468 1.067 1.00 49.69 106 SER A O 1
ATOM 803 N N . GLU A 1 107 ? 12.493 -30.542 1.557 1.00 48.62 107 GLU A N 1
ATOM 804 C CA . GLU A 1 107 ? 12.820 -29.209 1.064 1.00 48.62 107 GLU A CA 1
ATOM 805 C C . GLU A 1 107 ? 13.571 -28.427 2.140 1.00 48.62 107 GLU A C 1
ATOM 807 O O . GLU A 1 107 ? 13.167 -28.304 3.299 1.00 48.62 107 GLU A O 1
ATOM 812 N N . GLU A 1 108 ? 14.719 -27.936 1.706 1.00 47.41 108 GLU A N 1
ATOM 813 C CA . GLU A 1 108 ? 15.693 -27.167 2.444 1.00 47.41 108 GLU A CA 1
ATOM 814 C C . GLU A 1 108 ? 15.058 -25.978 3.179 1.00 47.41 108 GLU A C 1
ATOM 816 O O . GLU A 1 108 ? 14.249 -25.217 2.646 1.00 47.41 108 GLU A O 1
ATOM 821 N N . MET A 1 109 ? 15.484 -25.800 4.429 1.00 45.06 109 MET A N 1
ATOM 822 C CA . MET A 1 109 ? 15.175 -24.669 5.303 1.00 45.06 109 MET A CA 1
ATOM 823 C C . MET A 1 109 ? 15.826 -23.372 4.790 1.00 45.06 109 MET A C 1
ATOM 825 O O . MET A 1 109 ? 16.685 -22.789 5.451 1.00 45.06 109 MET A O 1
ATOM 829 N N . ALA A 1 110 ? 15.422 -22.891 3.616 1.00 44.00 110 ALA A N 1
ATOM 830 C CA . ALA A 1 110 ? 15.584 -21.487 3.282 1.00 44.00 110 ALA A CA 1
ATOM 831 C C . ALA A 1 110 ? 14.555 -20.702 4.109 1.00 44.00 110 ALA A C 1
ATOM 833 O O . ALA A 1 110 ? 13.347 -20.926 4.001 1.00 44.00 110 ALA A O 1
ATOM 834 N N . ASP A 1 111 ? 15.043 -19.809 4.971 1.00 49.16 111 ASP A N 1
ATOM 835 C CA . ASP A 1 111 ? 14.269 -18.838 5.751 1.00 49.16 111 ASP A CA 1
ATOM 836 C C . ASP A 1 111 ? 13.587 -17.826 4.810 1.00 49.16 111 ASP A C 1
ATOM 838 O O . ASP A 1 111 ? 13.955 -16.658 4.682 1.00 49.16 111 ASP A O 1
ATOM 842 N N . ASP A 1 112 ? 12.599 -18.325 4.070 1.00 51.66 112 ASP A N 1
ATOM 843 C CA . ASP A 1 112 ? 11.901 -17.636 3.001 1.00 51.66 112 ASP A CA 1
ATOM 844 C C . ASP A 1 112 ? 10.775 -16.785 3.602 1.00 51.66 112 ASP A C 1
ATOM 846 O O . ASP A 1 112 ? 9.568 -17.015 3.437 1.00 51.66 112 ASP A O 1
ATOM 850 N N . THR A 1 113 ? 11.197 -15.747 4.328 1.00 54.62 113 THR A N 1
ATOM 851 C CA . THR A 1 113 ? 10.376 -14.595 4.740 1.00 54.62 113 THR A CA 1
ATOM 852 C C . THR A 1 113 ? 9.750 -13.850 3.544 1.00 54.62 113 THR A C 1
ATOM 854 O O . THR A 1 113 ? 9.018 -12.874 3.719 1.00 54.62 113 THR A O 1
ATOM 857 N N . ASP A 1 114 ? 9.991 -14.311 2.313 1.00 56.03 114 ASP A N 1
ATOM 858 C CA . ASP A 1 114 ? 9.554 -13.738 1.039 1.00 56.03 114 ASP A CA 1
ATOM 859 C C . ASP A 1 114 ? 8.082 -13.982 0.674 1.00 56.03 114 ASP A C 1
ATOM 861 O O . ASP A 1 114 ? 7.545 -13.382 -0.258 1.00 56.03 114 ASP A O 1
ATOM 865 N N . ASN A 1 115 ? 7.363 -14.779 1.467 1.00 65.31 115 ASN A N 1
ATOM 866 C CA . ASN A 1 115 ? 5.973 -15.127 1.168 1.00 65.31 115 ASN A CA 1
ATOM 867 C C . ASN A 1 115 ? 4.905 -14.229 1.816 1.00 65.31 115 ASN A C 1
ATOM 869 O O . ASN A 1 115 ? 3.719 -14.406 1.537 1.00 65.31 115 ASN A O 1
ATOM 873 N N . ASP A 1 116 ? 5.275 -13.227 2.612 1.00 81.06 116 ASP A N 1
ATOM 874 C CA . ASP A 1 116 ? 4.315 -12.368 3.320 1.00 81.06 116 ASP A CA 1
ATOM 875 C C . ASP A 1 116 ? 3.683 -11.294 2.416 1.00 81.06 116 ASP A C 1
ATOM 877 O O . ASP A 1 116 ? 4.382 -10.449 1.843 1.00 81.06 116 ASP A O 1
ATOM 881 N N . LEU A 1 117 ? 2.356 -11.341 2.214 1.00 85.31 117 LEU A N 1
ATOM 882 C CA . LEU A 1 117 ? 1.633 -10.373 1.367 1.00 85.31 117 LEU A CA 1
ATOM 883 C C . LEU A 1 117 ? 1.707 -8.970 1.976 1.00 85.31 117 LEU A C 1
ATOM 885 O O . LEU A 1 117 ? 1.702 -8.812 3.201 1.00 85.31 117 LEU A O 1
ATOM 889 N N . TRP A 1 118 ? 1.806 -7.962 1.106 1.00 88.19 118 TRP A N 1
ATOM 890 C CA . TRP A 1 118 ? 1.910 -6.543 1.466 1.00 88.19 118 TRP A CA 1
ATOM 891 C C . TRP A 1 118 ? 3.121 -6.175 2.338 1.00 88.19 118 TRP A C 1
ATOM 893 O O . TRP A 1 118 ? 3.120 -5.141 3.003 1.00 88.19 118 TRP A O 1
ATOM 903 N N . SER A 1 119 ? 4.186 -6.979 2.309 1.00 80.50 119 SER A N 1
ATOM 904 C CA . SER A 1 119 ? 5.447 -6.719 3.025 1.00 80.50 119 SER A CA 1
ATOM 905 C C . SER A 1 119 ? 6.296 -5.584 2.420 1.00 80.50 119 SER A C 1
ATOM 907 O O . SER A 1 119 ? 7.395 -5.312 2.896 1.00 80.50 119 SER A O 1
ATOM 909 N N . GLY A 1 120 ? 5.805 -4.895 1.381 1.00 69.94 120 GLY A N 1
ATOM 910 C CA . GLY A 1 120 ? 6.462 -3.721 0.791 1.00 69.94 120 GLY A CA 1
ATOM 911 C C . GLY A 1 120 ? 7.647 -4.039 -0.129 1.00 69.94 120 GLY A C 1
ATOM 912 O O . GLY A 1 120 ? 8.387 -3.130 -0.516 1.00 69.94 120 GLY A O 1
ATOM 913 N N . LYS A 1 121 ? 7.839 -5.309 -0.504 1.00 71.94 121 LYS A N 1
ATOM 914 C CA . LYS A 1 121 ? 8.882 -5.713 -1.456 1.00 71.94 121 LYS A CA 1
ATOM 915 C C . LYS A 1 121 ? 8.576 -5.179 -2.860 1.00 71.94 121 LYS A C 1
ATOM 917 O O . LYS A 1 121 ? 7.437 -5.189 -3.313 1.00 71.94 121 LYS A O 1
ATOM 922 N N . ARG A 1 122 ? 9.614 -4.708 -3.562 1.00 69.06 122 ARG A N 1
ATOM 923 C CA . ARG A 1 122 ? 9.495 -3.961 -4.834 1.00 69.06 122 ARG A CA 1
ATOM 924 C C . ARG A 1 122 ? 9.457 -4.823 -6.103 1.00 69.06 122 ARG A C 1
ATOM 926 O O . ARG A 1 122 ? 9.504 -4.270 -7.197 1.00 69.06 122 ARG A O 1
ATOM 933 N N . SER A 1 123 ? 9.396 -6.149 -5.987 1.00 84.44 123 SER A N 1
ATOM 934 C CA . SER A 1 123 ? 9.293 -7.014 -7.169 1.00 84.44 123 SER A CA 1
ATOM 935 C C . SER A 1 123 ? 7.979 -6.756 -7.915 1.00 84.44 123 SER A C 1
ATOM 937 O O . SER A 1 123 ? 6.920 -6.640 -7.293 1.00 84.44 123 SER A O 1
ATOM 939 N N . ARG A 1 124 ? 8.040 -6.691 -9.253 1.00 83.75 124 ARG A N 1
ATOM 940 C CA . ARG A 1 124 ? 6.862 -6.528 -10.119 1.00 83.75 124 ARG A CA 1
ATOM 941 C C . ARG A 1 124 ? 5.853 -7.661 -9.911 1.00 83.75 124 ARG A C 1
ATOM 943 O O . ARG A 1 124 ? 4.686 -7.385 -9.656 1.00 83.75 124 ARG A O 1
ATOM 950 N N . VAL A 1 125 ? 6.329 -8.907 -9.903 1.00 84.31 125 VAL A N 1
ATOM 951 C CA . VAL A 1 125 ? 5.509 -10.107 -9.655 1.00 84.31 125 VAL A CA 1
ATOM 952 C C . VAL A 1 125 ? 4.825 -10.023 -8.290 1.00 84.31 125 VAL A C 1
ATOM 954 O O . VAL A 1 125 ? 3.639 -10.317 -8.147 1.00 84.31 125 VAL A O 1
ATOM 957 N N . ARG A 1 126 ? 5.547 -9.545 -7.268 1.00 84.88 126 ARG A N 1
ATOM 958 C CA . ARG A 1 126 ? 4.972 -9.384 -5.929 1.00 84.88 126 ARG A CA 1
ATOM 959 C C . ARG A 1 126 ? 3.884 -8.318 -5.896 1.00 84.88 126 ARG A C 1
ATOM 961 O O . ARG A 1 126 ? 2.854 -8.526 -5.265 1.00 84.88 126 ARG A O 1
ATOM 968 N N . LYS A 1 127 ? 4.091 -7.206 -6.600 1.00 86.75 127 LYS A N 1
ATOM 969 C CA . LYS A 1 127 ? 3.101 -6.133 -6.723 1.00 86.75 127 LYS A CA 1
ATOM 970 C C . LYS A 1 127 ? 1.817 -6.627 -7.394 1.00 86.75 127 LYS A C 1
ATOM 972 O O . LYS A 1 127 ? 0.732 -6.263 -6.955 1.00 86.75 127 LYS A O 1
ATOM 977 N N . GLU A 1 128 ? 1.927 -7.471 -8.416 1.00 87.62 128 GLU A N 1
ATOM 978 C CA . GLU A 1 128 ? 0.772 -8.081 -9.090 1.00 87.62 128 GLU A CA 1
ATOM 979 C C . GLU A 1 128 ? -0.006 -9.018 -8.149 1.00 87.62 128 GLU A C 1
ATOM 981 O O . GLU A 1 128 ? -1.231 -8.920 -8.058 1.00 87.62 128 GLU A O 1
ATOM 986 N N . LEU A 1 129 ? 0.691 -9.845 -7.360 1.00 89.50 129 LEU A N 1
ATOM 987 C CA . LEU A 1 129 ? 0.066 -10.679 -6.324 1.00 89.50 129 LEU A CA 1
ATOM 988 C C . LEU A 1 129 ? -0.604 -9.847 -5.221 1.00 89.50 129 LEU A C 1
ATOM 990 O O . LEU A 1 129 ? -1.738 -10.130 -4.835 1.00 89.50 129 LEU A O 1
ATOM 994 N N . ASP A 1 130 ? 0.066 -8.800 -4.740 1.00 91.50 130 ASP A N 1
ATOM 995 C CA . ASP A 1 130 ? -0.462 -7.879 -3.732 1.00 91.50 130 ASP A CA 1
ATOM 996 C C . ASP A 1 130 ? -1.709 -7.138 -4.242 1.00 91.50 130 ASP A C 1
ATOM 998 O O . ASP A 1 130 ? -2.658 -6.922 -3.477 1.00 91.50 130 ASP A O 1
ATOM 1002 N N . ASN A 1 131 ? -1.727 -6.767 -5.527 1.00 90.44 131 ASN A N 1
ATOM 1003 C CA . ASN A 1 131 ? -2.877 -6.155 -6.186 1.00 90.44 131 ASN A CA 1
ATOM 1004 C C . ASN A 1 131 ? -4.038 -7.142 -6.281 1.00 90.44 131 ASN A C 1
ATOM 1006 O O . ASN A 1 131 ? -5.131 -6.818 -5.825 1.00 90.44 131 ASN A O 1
ATOM 1010 N N . ARG A 1 132 ? -3.797 -8.366 -6.768 1.00 91.81 132 ARG A N 1
ATOM 1011 C CA . ARG A 1 132 ? -4.817 -9.425 -6.823 1.00 91.81 132 ARG A CA 1
ATOM 1012 C C . ARG A 1 132 ? -5.408 -9.708 -5.442 1.00 91.81 132 ARG A C 1
ATOM 1014 O O . ARG A 1 132 ? -6.622 -9.793 -5.295 1.00 91.81 132 ARG A O 1
ATOM 1021 N N . ALA A 1 133 ? -4.566 -9.796 -4.414 1.00 94.00 133 ALA A N 1
ATOM 1022 C CA . ALA A 1 133 ? -5.018 -9.966 -3.038 1.00 94.00 133 ALA A CA 1
ATOM 1023 C C . ALA A 1 133 ? -5.830 -8.762 -2.529 1.00 94.00 133 ALA A C 1
ATOM 1025 O O . ALA A 1 133 ? -6.775 -8.945 -1.766 1.00 94.00 133 ALA A O 1
ATOM 1026 N N . SER A 1 134 ? -5.484 -7.539 -2.948 1.00 94.56 134 SER A N 1
ATOM 1027 C CA . SER A 1 134 ? -6.228 -6.323 -2.583 1.00 94.56 134 SER A CA 1
ATOM 1028 C C . SER A 1 134 ? -7.614 -6.283 -3.229 1.00 94.56 134 SER A C 1
ATOM 1030 O O . SER A 1 134 ? -8.563 -5.904 -2.552 1.00 94.56 134 SER A O 1
ATOM 1032 N N . VAL A 1 135 ? -7.748 -6.731 -4.482 1.00 93.81 135 VAL A N 1
ATOM 1033 C CA . VAL A 1 135 ? -9.051 -6.875 -5.160 1.00 93.81 135 VAL A CA 1
ATOM 1034 C C . VAL A 1 135 ? -9.936 -7.860 -4.400 1.00 93.81 135 VAL A C 1
ATOM 1036 O O . VAL A 1 135 ? -11.032 -7.505 -3.983 1.00 93.81 135 VAL A O 1
ATOM 1039 N N . VAL A 1 136 ? -9.416 -9.053 -4.094 1.00 95.38 136 VAL A N 1
ATOM 1040 C CA . VAL A 1 136 ? -10.164 -10.067 -3.330 1.00 95.38 136 VAL A CA 1
ATOM 1041 C C . VAL A 1 136 ? -10.586 -9.545 -1.951 1.00 95.38 136 VAL A C 1
ATOM 1043 O O . VAL A 1 136 ? -11.691 -9.826 -1.492 1.00 95.38 136 VAL A O 1
ATOM 1046 N N . LEU A 1 137 ? -9.718 -8.778 -1.283 1.00 96.06 137 LEU A N 1
ATOM 1047 C CA . LEU A 1 137 ? -10.055 -8.129 -0.017 1.00 96.06 137 LEU A CA 1
ATOM 1048 C C . LEU A 1 137 ? -11.213 -7.134 -0.182 1.00 96.06 137 LEU A C 1
ATOM 1050 O O . LEU A 1 137 ? -12.123 -7.125 0.645 1.00 96.06 137 LEU A O 1
ATOM 1054 N N . LEU A 1 138 ? -11.184 -6.302 -1.225 1.00 94.06 138 LEU A N 1
ATOM 1055 C CA . LEU A 1 138 ? -12.248 -5.336 -1.501 1.00 94.06 138 LEU A CA 1
ATOM 1056 C C . LEU A 1 138 ? -13.581 -6.025 -1.784 1.00 94.06 138 LEU A C 1
ATOM 1058 O O . LEU A 1 138 ? -14.590 -5.578 -1.246 1.00 94.06 138 LEU A O 1
ATOM 1062 N N . ASP A 1 139 ? -13.585 -7.123 -2.537 1.00 93.69 139 ASP A N 1
ATOM 1063 C CA . ASP A 1 139 ? -14.802 -7.888 -2.828 1.00 93.69 139 ASP A CA 1
ATOM 1064 C C . ASP A 1 139 ? -15.448 -8.430 -1.546 1.00 93.69 139 ASP A C 1
ATOM 1066 O O . ASP A 1 139 ? -16.636 -8.225 -1.304 1.00 93.69 139 ASP A O 1
ATOM 1070 N N . ILE A 1 140 ? -14.654 -9.038 -0.657 1.00 95.38 140 ILE A N 1
ATOM 1071 C CA . ILE A 1 140 ? -15.163 -9.555 0.625 1.00 95.38 140 ILE A CA 1
ATOM 1072 C C . ILE A 1 140 ? -15.657 -8.408 1.519 1.00 95.38 140 ILE A C 1
ATOM 1074 O O . ILE A 1 140 ? -16.674 -8.532 2.202 1.00 95.38 140 ILE A O 1
ATOM 1078 N N . ILE A 1 141 ? -14.958 -7.269 1.530 1.00 93.94 141 ILE A N 1
ATOM 1079 C CA . ILE A 1 141 ? -15.387 -6.093 2.299 1.00 93.94 141 ILE A CA 1
ATOM 1080 C C . ILE A 1 141 ? -16.673 -5.495 1.726 1.00 93.94 141 ILE A C 1
ATOM 1082 O O . ILE A 1 141 ? -17.513 -5.058 2.509 1.00 93.94 141 ILE A O 1
ATOM 1086 N N . LYS A 1 142 ? -16.852 -5.489 0.399 1.00 91.38 142 LYS A N 1
ATOM 1087 C CA . LYS A 1 142 ? -18.102 -5.090 -0.263 1.00 91.38 142 LYS A CA 1
ATOM 1088 C C . LYS A 1 142 ? -19.256 -5.985 0.197 1.00 91.38 142 LYS A C 1
ATOM 1090 O O . LYS A 1 142 ? -20.281 -5.465 0.630 1.00 91.38 142 LYS A O 1
ATOM 1095 N N . GLU A 1 143 ? -19.059 -7.303 0.203 1.00 92.00 143 GLU A N 1
ATOM 1096 C CA . GLU A 1 143 ? -20.051 -8.284 0.674 1.00 92.00 143 GLU A CA 1
ATOM 1097 C C . GLU A 1 143 ? -20.387 -8.119 2.170 1.00 92.00 143 GLU A C 1
ATOM 1099 O O . GLU A 1 143 ? -21.541 -8.248 2.573 1.00 92.00 143 GLU A O 1
ATOM 1104 N N . ARG A 1 144 ? -19.391 -7.797 3.007 1.00 91.69 144 ARG A N 1
ATOM 1105 C CA . ARG A 1 144 ? -19.523 -7.706 4.476 1.00 91.69 144 ARG A CA 1
ATOM 1106 C C . ARG A 1 144 ? -19.505 -6.281 5.017 1.00 91.69 144 ARG A C 1
ATOM 1108 O O . ARG A 1 144 ? -19.170 -6.054 6.183 1.00 91.69 144 ARG A O 1
ATOM 1115 N N . TRP A 1 145 ? -19.862 -5.308 4.186 1.00 89.94 145 TRP A N 1
ATOM 1116 C CA . TRP A 1 145 ? -19.659 -3.896 4.496 1.00 89.94 145 TRP A CA 1
ATOM 1117 C C . TRP A 1 145 ? -20.357 -3.450 5.786 1.00 89.94 145 TRP A C 1
ATOM 1119 O O . TRP A 1 145 ? -19.799 -2.663 6.548 1.00 89.94 145 TRP A O 1
ATOM 1129 N N . GLU A 1 146 ? -21.548 -3.977 6.075 1.00 89.25 146 GLU A N 1
ATOM 1130 C CA . GLU A 1 146 ? -22.290 -3.653 7.300 1.00 89.25 146 GLU A CA 1
ATOM 1131 C C . GLU A 1 146 ? -21.532 -4.061 8.565 1.00 89.25 146 GLU A C 1
ATOM 1133 O O . GLU A 1 146 ? -21.417 -3.261 9.492 1.00 89.25 146 GLU A O 1
ATOM 1138 N N . ALA A 1 147 ? -20.931 -5.253 8.569 1.00 89.19 147 ALA A N 1
ATOM 1139 C CA . ALA A 1 147 ? -20.125 -5.732 9.686 1.00 89.19 147 ALA A CA 1
ATOM 1140 C C . ALA A 1 147 ? -18.815 -4.942 9.833 1.00 89.19 147 ALA A C 1
ATOM 1142 O O . ALA A 1 147 ? -18.363 -4.701 10.947 1.00 89.19 147 ALA A O 1
ATOM 1143 N N . VAL A 1 148 ? -18.217 -4.504 8.717 1.00 89.62 148 VAL A N 1
ATOM 1144 C CA . VAL A 1 148 ? -17.004 -3.660 8.707 1.00 89.62 148 VAL A CA 1
ATOM 1145 C C . VAL A 1 148 ? -17.291 -2.235 9.184 1.00 89.62 148 VAL A C 1
ATOM 1147 O O . VAL A 1 148 ? -16.424 -1.597 9.788 1.00 89.62 148 VAL A O 1
ATOM 1150 N N . ALA A 1 149 ? -18.491 -1.722 8.916 1.00 87.19 149 ALA A N 1
ATOM 1151 C CA . ALA A 1 149 ? -18.929 -0.406 9.359 1.00 87.19 149 ALA A CA 1
ATOM 1152 C C . ALA A 1 149 ? -19.384 -0.392 10.828 1.00 87.19 149 ALA A C 1
ATOM 1154 O O . ALA A 1 149 ? -19.337 0.666 11.465 1.00 87.19 149 ALA A O 1
ATOM 1155 N N . ASP A 1 150 ? -19.813 -1.536 11.366 1.00 88.75 150 ASP A N 1
ATOM 1156 C CA . ASP A 1 150 ? -20.221 -1.653 12.760 1.00 88.75 150 ASP A CA 1
ATOM 1157 C C . ASP A 1 150 ? -19.015 -1.530 13.705 1.00 88.75 150 ASP A C 1
ATOM 1159 O O . ASP A 1 150 ? -18.014 -2.237 13.602 1.00 88.75 150 ASP A O 1
ATOM 1163 N N . LYS A 1 151 ? -19.121 -0.608 14.665 1.00 87.00 151 LYS A N 1
ATOM 1164 C CA . LYS A 1 151 ? -18.100 -0.382 15.695 1.00 87.00 151 LYS A CA 1
ATOM 1165 C C . LYS A 1 151 ? -18.204 -1.376 16.854 1.00 87.00 151 LYS A C 1
ATOM 1167 O O . LYS A 1 151 ? -17.269 -1.456 17.643 1.00 87.00 151 LYS A O 1
ATOM 1172 N N . LYS A 1 152 ? -19.326 -2.095 16.978 1.00 89.69 152 LYS A N 1
ATOM 1173 C CA . LYS A 1 152 ? -19.586 -3.039 18.075 1.00 89.69 152 LYS A CA 1
ATOM 1174 C C . LYS A 1 152 ? -18.871 -4.373 17.891 1.00 89.69 152 LYS A C 1
ATOM 1176 O O . LYS A 1 152 ? -18.574 -5.048 18.872 1.00 89.69 152 LYS A O 1
ATOM 1181 N N . VAL A 1 153 ? -18.597 -4.766 16.647 1.00 88.44 153 VAL A N 1
ATOM 1182 C CA . VAL A 1 153 ? -17.909 -6.025 16.350 1.00 88.44 153 VAL A CA 1
ATOM 1183 C C . VAL A 1 153 ? -16.411 -5.850 16.579 1.00 88.44 153 VAL A C 1
ATOM 1185 O O . VAL A 1 153 ? -15.789 -4.915 16.072 1.00 88.44 153 VAL A O 1
ATOM 1188 N N . SER A 1 154 ? -15.803 -6.780 17.322 1.00 91.81 154 SER A N 1
ATOM 1189 C CA . SER A 1 154 ? -14.353 -6.783 17.505 1.00 91.81 154 SER A CA 1
ATOM 1190 C C . SER A 1 154 ? -13.644 -6.896 16.154 1.00 91.81 154 SER A C 1
ATOM 1192 O O . SER A 1 154 ? -13.834 -7.860 15.405 1.00 91.81 154 SER A O 1
ATOM 1194 N N . ARG A 1 155 ? -12.777 -5.921 15.863 1.00 91.56 155 ARG A N 1
ATOM 1195 C CA . ARG A 1 155 ? -11.999 -5.870 14.617 1.00 91.56 155 ARG A CA 1
ATOM 1196 C C . ARG A 1 155 ? -11.143 -7.117 14.433 1.00 91.56 155 ARG A C 1
ATOM 1198 O O . ARG A 1 155 ? -11.037 -7.606 13.314 1.00 91.56 155 ARG A O 1
ATOM 1205 N N . SER A 1 156 ? -10.565 -7.654 15.509 1.00 93.19 156 SER A N 1
ATOM 1206 C CA . SER A 1 156 ? -9.747 -8.865 15.418 1.00 93.19 156 SER A CA 1
ATOM 1207 C C . SER A 1 156 ? -10.576 -10.056 14.941 1.00 93.19 156 SER A C 1
ATOM 1209 O O . SER A 1 156 ? -10.146 -10.762 14.034 1.00 93.19 156 SER A O 1
ATOM 1211 N N . ILE A 1 157 ? -11.793 -10.232 15.464 1.00 93.00 157 ILE A N 1
ATOM 1212 C CA . ILE A 1 157 ? -12.703 -11.315 15.067 1.00 93.00 157 ILE A CA 1
ATOM 1213 C C . ILE A 1 157 ? -13.137 -11.137 13.611 1.00 93.00 157 ILE A C 1
ATOM 1215 O O . ILE A 1 157 ? -13.001 -12.057 12.803 1.00 93.00 157 ILE A O 1
ATOM 1219 N N . LEU A 1 158 ? -13.598 -9.936 13.254 1.00 94.81 158 LEU A N 1
ATOM 1220 C CA . LEU A 1 158 ? -14.081 -9.649 11.908 1.00 94.81 158 LEU A CA 1
ATOM 1221 C C . LEU A 1 158 ? -12.994 -9.863 10.849 1.00 94.81 158 LEU A C 1
ATOM 1223 O O . LEU A 1 158 ? -13.205 -10.588 9.877 1.00 94.81 158 LEU A O 1
ATOM 1227 N N . PHE A 1 159 ? -11.815 -9.272 11.044 1.00 95.31 159 PHE A N 1
ATOM 1228 C CA . PHE A 1 159 ? -10.722 -9.374 10.078 1.00 95.31 159 PHE A CA 1
ATOM 1229 C C . PHE A 1 159 ? -10.047 -10.749 10.089 1.00 95.31 159 PHE A C 1
ATOM 1231 O O . PHE A 1 159 ? -9.470 -11.140 9.076 1.00 95.31 159 PHE A O 1
ATOM 1238 N N . THR A 1 160 ? -10.172 -11.525 11.171 1.00 95.00 160 THR A N 1
ATOM 1239 C CA . THR A 1 160 ? -9.824 -12.955 11.154 1.00 95.00 160 THR A CA 1
ATOM 1240 C C . THR A 1 160 ? -10.778 -13.737 10.251 1.00 95.00 160 THR A C 1
ATOM 1242 O O . THR A 1 160 ? -10.314 -14.543 9.447 1.00 95.00 160 THR A O 1
ATOM 1245 N N . SER A 1 161 ? -12.091 -13.472 10.315 1.00 95.12 161 SER A N 1
ATOM 1246 C CA . SER A 1 161 ? -13.058 -14.110 9.407 1.00 95.12 161 SER A CA 1
ATOM 1247 C C . SER A 1 161 ? -12.785 -13.748 7.948 1.00 95.12 161 SER A C 1
ATOM 1249 O O . SER A 1 161 ? -12.712 -14.644 7.110 1.00 95.12 161 SER A O 1
ATOM 1251 N N . ILE A 1 162 ? -12.568 -12.460 7.655 1.00 96.12 162 ILE A N 1
ATOM 1252 C CA . ILE A 1 162 ? -12.244 -11.987 6.298 1.00 96.12 162 ILE A CA 1
ATOM 1253 C C . ILE A 1 162 ? -10.966 -12.664 5.790 1.00 96.12 162 ILE A C 1
ATOM 1255 O O . ILE A 1 162 ? -10.917 -13.143 4.660 1.00 96.12 162 ILE A O 1
ATOM 1259 N N . ALA A 1 163 ? -9.933 -12.766 6.630 1.00 95.06 163 ALA A N 1
ATOM 1260 C CA . ALA A 1 163 ? -8.707 -13.473 6.276 1.00 95.06 163 ALA A CA 1
ATOM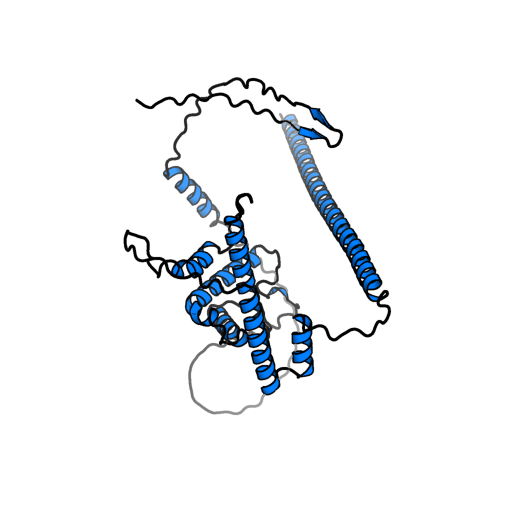 1261 C C . ALA A 1 163 ? -8.939 -14.964 5.970 1.00 95.06 163 ALA A C 1
ATOM 1263 O O . ALA A 1 163 ? -8.281 -15.522 5.089 1.00 95.06 163 ALA A O 1
ATOM 1264 N N . GLY A 1 164 ? -9.865 -15.607 6.686 1.00 93.69 164 GLY A N 1
ATOM 1265 C CA . GLY A 1 164 ? -10.300 -16.975 6.414 1.00 93.69 164 GLY A CA 1
ATOM 1266 C C . GLY A 1 164 ? -10.935 -17.119 5.031 1.00 93.69 164 GLY A C 1
ATOM 1267 O O . GLY A 1 164 ? -10.574 -18.027 4.286 1.00 93.69 164 GLY A O 1
ATOM 1268 N N . GLU A 1 165 ? -11.803 -16.187 4.640 1.00 95.50 165 GLU A N 1
ATOM 1269 C CA . GLU A 1 165 ? -12.409 -16.168 3.300 1.00 95.50 165 GLU A CA 1
ATOM 1270 C C . GLU A 1 165 ? -11.395 -15.882 2.198 1.00 95.50 165 GLU A C 1
ATOM 1272 O O . GLU A 1 165 ? -11.405 -16.550 1.165 1.00 95.50 165 GLU A O 1
ATOM 1277 N N . MET A 1 166 ? -10.465 -14.951 2.424 1.00 95.50 166 MET A N 1
ATOM 1278 C CA . MET A 1 166 ? -9.356 -14.723 1.497 1.00 95.50 166 MET A CA 1
ATOM 1279 C C . MET A 1 166 ? -8.553 -16.010 1.273 1.00 95.50 166 MET A C 1
ATOM 1281 O O . MET A 1 166 ? -8.214 -16.339 0.136 1.00 95.50 166 MET A O 1
ATOM 1285 N N . ARG A 1 167 ? -8.300 -16.777 2.342 1.00 93.62 167 ARG A N 1
ATOM 1286 C CA . ARG A 1 167 ? -7.621 -18.076 2.258 1.00 93.62 167 ARG A CA 1
ATOM 1287 C C . ARG A 1 167 ? -8.451 -19.113 1.502 1.00 93.62 167 ARG A C 1
ATOM 1289 O O . ARG A 1 167 ? -7.881 -19.844 0.698 1.00 93.62 167 ARG A O 1
ATOM 1296 N N . ALA A 1 168 ? -9.766 -19.152 1.712 1.00 93.69 168 ALA A N 1
ATOM 1297 C CA . ALA A 1 168 ? -10.674 -20.023 0.962 1.00 93.69 168 ALA A CA 1
ATOM 1298 C C . ALA A 1 168 ? -10.685 -19.696 -0.543 1.00 93.69 168 ALA A C 1
ATOM 1300 O O . ALA A 1 168 ? -10.794 -20.597 -1.368 1.00 93.69 168 ALA A O 1
ATOM 1301 N N . ARG A 1 169 ? -10.469 -18.425 -0.911 1.00 94.69 169 ARG A N 1
ATOM 1302 C CA . ARG A 1 169 ? -10.268 -17.966 -2.299 1.00 94.69 169 ARG A CA 1
ATOM 1303 C C . ARG A 1 169 ? -8.831 -18.180 -2.819 1.00 94.69 169 ARG A C 1
ATOM 1305 O O . ARG A 1 169 ? -8.466 -17.652 -3.866 1.00 94.69 169 ARG A O 1
ATOM 1312 N N . GLY A 1 170 ? -8.000 -18.934 -2.095 1.00 92.31 170 GLY A N 1
ATOM 1313 C CA . GLY A 1 170 ? -6.635 -19.295 -2.495 1.00 92.31 170 GLY A CA 1
ATOM 1314 C C . GLY A 1 170 ? -5.554 -18.259 -2.164 1.00 92.31 170 GLY A C 1
ATOM 1315 O O . GLY A 1 170 ? -4.403 -18.435 -2.564 1.00 92.31 170 GLY A O 1
ATOM 1316 N N . ILE A 1 171 ? -5.870 -17.189 -1.424 1.00 92.06 171 ILE A N 1
ATOM 1317 C CA . ILE A 1 171 ? -4.902 -16.138 -1.080 1.00 92.06 171 ILE A CA 1
ATOM 1318 C C . ILE A 1 171 ? -4.168 -16.478 0.226 1.00 92.06 171 ILE A C 1
ATOM 1320 O O . ILE A 1 171 ? -4.750 -16.508 1.313 1.00 92.06 171 ILE A O 1
ATOM 1324 N N . LYS A 1 172 ? -2.850 -16.689 0.142 1.00 90.00 172 LYS A N 1
ATOM 1325 C CA . LYS A 1 172 ? -1.980 -16.940 1.305 1.00 90.00 172 LYS A CA 1
ATOM 1326 C C . LYS A 1 172 ? -1.396 -15.622 1.834 1.00 90.00 172 LYS A C 1
ATOM 1328 O O . LYS A 1 172 ? -0.460 -15.085 1.260 1.00 90.00 172 LYS A O 1
ATOM 1333 N N . ILE A 1 173 ? -1.949 -15.103 2.935 1.00 87.50 173 ILE A N 1
ATOM 1334 C CA . ILE A 1 173 ? -1.581 -13.784 3.501 1.00 87.50 173 ILE A CA 1
ATOM 1335 C C . ILE A 1 173 ? -0.259 -13.804 4.280 1.00 87.50 173 ILE A C 1
ATOM 1337 O O . ILE A 1 173 ? 0.578 -12.917 4.123 1.00 87.50 173 ILE A O 1
ATOM 1341 N N . SER A 1 174 ? -0.094 -14.777 5.173 1.00 84.44 174 SER A N 1
ATOM 1342 C CA . SER A 1 174 ? 1.059 -14.878 6.071 1.00 84.44 174 SER A CA 1
ATOM 1343 C C . SER A 1 174 ? 1.174 -16.304 6.592 1.00 84.44 174 SER A C 1
ATOM 1345 O O . SER A 1 174 ? 0.151 -16.959 6.814 1.00 84.44 174 SER A O 1
ATOM 1347 N N . ARG A 1 175 ? 2.409 -16.768 6.826 1.00 78.25 175 ARG A N 1
ATOM 1348 C CA . ARG A 1 175 ? 2.668 -18.068 7.476 1.00 78.25 175 ARG A CA 1
ATOM 1349 C C . ARG A 1 175 ? 2.287 -18.052 8.960 1.00 78.25 175 ARG A C 1
ATOM 1351 O O . ARG A 1 175 ? 1.900 -19.079 9.499 1.00 78.25 175 ARG A O 1
ATOM 1358 N N . LYS A 1 176 ? 2.355 -16.885 9.614 1.00 82.25 176 LYS A N 1
ATOM 1359 C CA . LYS A 1 176 ? 2.001 -16.711 11.033 1.00 82.25 176 LYS A CA 1
ATOM 1360 C C . LYS A 1 176 ? 0.504 -16.411 11.171 1.00 82.25 176 LYS A C 1
ATOM 1362 O O . LYS A 1 176 ? 0.120 -15.293 10.810 1.00 82.25 176 LYS A O 1
ATOM 1367 N N . PRO A 1 177 ? -0.329 -17.342 11.682 1.00 75.56 177 PRO A N 1
ATOM 1368 C CA . PRO A 1 177 ? -1.784 -17.176 11.754 1.00 75.56 177 PRO A CA 1
ATOM 1369 C C . PRO A 1 177 ? -2.221 -16.100 12.762 1.00 75.56 177 PRO A C 1
ATOM 1371 O O . PRO A 1 177 ? -3.197 -15.396 12.521 1.00 75.56 177 PRO A O 1
ATOM 1374 N N . GLU A 1 178 ? -1.462 -15.908 13.842 1.00 79.56 178 GLU A N 1
ATOM 1375 C CA . GLU A 1 178 ? -1.811 -15.015 14.960 1.00 79.56 178 GLU A CA 1
ATOM 1376 C C . GLU A 1 178 ? -1.925 -13.534 14.567 1.00 79.56 178 GLU A C 1
ATOM 1378 O O . GLU A 1 178 ? -2.687 -12.778 15.167 1.00 79.56 178 GLU A O 1
ATOM 1383 N N . LYS A 1 179 ? -1.180 -13.109 13.538 1.00 83.19 179 LYS A N 1
ATOM 1384 C CA . LYS A 1 179 ? -1.115 -11.706 13.090 1.00 83.19 179 LYS A CA 1
ATOM 1385 C C . LYS A 1 179 ? -1.751 -11.472 11.719 1.00 83.19 179 LYS A C 1
ATOM 1387 O O . LYS A 1 179 ? -1.585 -10.398 11.143 1.00 83.19 179 LYS A O 1
ATOM 1392 N N . VAL A 1 180 ? -2.475 -12.455 11.175 1.00 90.19 180 VAL A N 1
ATOM 1393 C CA . VAL A 1 180 ? -3.077 -12.334 9.835 1.00 90.19 180 VAL A CA 1
ATOM 1394 C C . VAL A 1 180 ? -4.122 -11.223 9.806 1.00 90.19 180 VAL A C 1
ATOM 1396 O O . VAL A 1 180 ? -4.094 -10.389 8.905 1.00 90.19 180 VAL A O 1
ATOM 1399 N N . TRP A 1 181 ? -4.999 -11.169 10.812 1.00 93.31 181 TRP A N 1
ATOM 1400 C CA . TRP A 1 181 ? -6.061 -10.165 10.894 1.00 93.31 181 TRP A CA 1
ATOM 1401 C C . TRP A 1 181 ? -5.507 -8.734 10.895 1.00 93.31 181 TRP A C 1
ATOM 1403 O O . TRP A 1 181 ? -6.061 -7.873 10.216 1.00 93.31 181 TRP A O 1
ATOM 1413 N N . SER A 1 182 ? -4.381 -8.495 11.583 1.00 93.25 182 SER A N 1
ATOM 1414 C CA . SER A 1 182 ? -3.724 -7.183 11.631 1.00 93.25 182 SER A CA 1
ATOM 1415 C C . SER A 1 182 ? -3.270 -6.753 10.242 1.00 93.25 182 SER A C 1
ATOM 1417 O O . SER A 1 182 ? -3.575 -5.646 9.827 1.00 93.25 182 SER A O 1
ATOM 1419 N N . LYS A 1 183 ? -2.627 -7.642 9.473 1.00 92.25 183 LYS A N 1
ATOM 1420 C CA . LYS A 1 183 ? -2.170 -7.317 8.111 1.00 92.25 183 LYS A CA 1
ATOM 1421 C C . LYS A 1 183 ? -3.319 -6.966 7.172 1.00 92.25 183 LYS A C 1
ATOM 1423 O O . LYS A 1 183 ? -3.219 -6.010 6.406 1.00 92.25 183 LYS A O 1
ATOM 1428 N N . VAL A 1 184 ? -4.408 -7.732 7.229 1.00 94.75 184 VAL A N 1
ATOM 1429 C CA . VAL A 1 184 ? -5.605 -7.461 6.419 1.00 94.75 184 VAL A CA 1
ATOM 1430 C C . VAL A 1 184 ? -6.230 -6.124 6.821 1.00 94.75 184 VAL A C 1
ATOM 1432 O O . VAL A 1 184 ? -6.574 -5.315 5.959 1.00 94.75 184 VAL A O 1
ATOM 1435 N N . TYR A 1 185 ? -6.317 -5.858 8.124 1.00 94.69 185 TYR A N 1
ATOM 1436 C CA . TYR A 1 185 ? -6.834 -4.604 8.660 1.00 94.69 185 TYR A CA 1
ATOM 1437 C C . TYR A 1 185 ? -5.970 -3.393 8.286 1.00 94.69 185 TYR A C 1
ATOM 1439 O O . TYR A 1 185 ? -6.492 -2.367 7.848 1.00 94.69 185 TYR A O 1
ATOM 1447 N N . ASP A 1 186 ? -4.649 -3.513 8.402 1.00 93.69 186 ASP A N 1
ATOM 1448 C CA . ASP A 1 186 ? -3.693 -2.469 8.037 1.00 93.69 186 ASP A CA 1
ATOM 1449 C C . ASP A 1 186 ? -3.771 -2.166 6.543 1.00 93.69 186 ASP A C 1
ATOM 1451 O O . ASP A 1 186 ? -3.826 -0.998 6.147 1.00 93.69 186 ASP A O 1
ATOM 1455 N N . ARG A 1 187 ? -3.863 -3.204 5.699 1.00 94.38 187 ARG A N 1
ATOM 1456 C CA . ARG A 1 187 ? -4.049 -3.030 4.257 1.00 94.38 187 ARG A CA 1
ATOM 1457 C C . ARG A 1 187 ? -5.348 -2.294 3.947 1.00 94.38 187 ARG A C 1
ATOM 1459 O O . ARG A 1 187 ? -5.316 -1.324 3.190 1.00 94.38 187 ARG A O 1
ATOM 1466 N N . TRP A 1 188 ? -6.460 -2.712 4.548 1.00 94.88 188 TRP A N 1
ATOM 1467 C CA . TRP A 1 188 ? -7.750 -2.035 4.413 1.00 94.88 188 TRP A CA 1
ATOM 1468 C C . TRP A 1 188 ? -7.674 -0.559 4.821 1.00 94.88 188 TRP A C 1
ATOM 1470 O O . TRP A 1 188 ? -8.090 0.323 4.068 1.00 94.88 188 TRP A O 1
ATOM 1480 N N . ASN A 1 189 ? -7.078 -0.264 5.976 1.00 93.88 189 ASN A N 1
ATOM 1481 C CA . ASN A 1 189 ? -6.914 1.106 6.449 1.00 93.88 189 ASN A CA 1
ATOM 1482 C C . ASN A 1 189 ? -6.026 1.947 5.537 1.00 93.88 189 ASN A C 1
ATOM 1484 O O . ASN A 1 189 ? -6.319 3.124 5.342 1.00 93.88 189 ASN A O 1
ATOM 1488 N N . ASN A 1 190 ? -4.965 1.367 4.980 1.00 92.75 190 ASN A N 1
ATOM 1489 C CA . ASN A 1 190 ? -4.102 2.060 4.032 1.00 92.75 190 ASN A CA 1
ATOM 1490 C C . ASN A 1 190 ? -4.872 2.427 2.760 1.00 92.75 190 ASN A C 1
ATOM 1492 O O . ASN A 1 190 ? -4.838 3.585 2.360 1.00 92.75 190 ASN A O 1
ATOM 1496 N N . MET A 1 191 ? -5.644 1.496 2.186 1.00 92.38 191 MET A N 1
ATOM 1497 C CA . MET A 1 191 ? -6.505 1.783 1.029 1.00 92.38 191 MET A CA 1
ATOM 1498 C C . MET A 1 191 ? -7.531 2.878 1.349 1.00 92.38 191 MET A C 1
ATOM 1500 O O . MET A 1 191 ? -7.681 3.841 0.597 1.00 92.38 191 MET A O 1
ATOM 1504 N N . LYS A 1 192 ? -8.180 2.790 2.516 1.00 90.56 192 LYS A N 1
ATOM 1505 C CA . LYS A 1 192 ? -9.148 3.790 2.978 1.00 90.56 192 LYS A CA 1
ATOM 1506 C C . LYS A 1 192 ? -8.519 5.176 3.148 1.00 90.56 192 LYS A C 1
ATOM 1508 O O . LYS A 1 192 ? -9.133 6.152 2.727 1.00 90.56 192 LYS A O 1
ATOM 1513 N N . ARG A 1 193 ? -7.327 5.264 3.751 1.00 90.38 193 ARG A N 1
ATOM 1514 C CA . ARG A 1 193 ? -6.583 6.525 3.923 1.00 90.38 193 ARG A CA 1
ATOM 1515 C C . ARG A 1 193 ? -6.158 7.115 2.583 1.00 90.38 193 ARG A C 1
ATOM 1517 O O . ARG A 1 193 ? -6.328 8.307 2.374 1.00 90.38 193 ARG A O 1
ATOM 1524 N N . SER A 1 194 ? -5.642 6.296 1.665 1.00 87.12 194 SER A N 1
ATOM 1525 C CA . SER A 1 194 ? -5.284 6.753 0.318 1.00 87.12 194 SER A CA 1
ATOM 1526 C C . SER A 1 194 ? -6.488 7.346 -0.410 1.00 87.12 194 SER A C 1
ATOM 1528 O O . SER A 1 194 ? -6.371 8.418 -0.995 1.00 87.12 194 SER A O 1
ATOM 1530 N N . TYR A 1 195 ? -7.653 6.702 -0.306 1.00 89.12 195 TYR A N 1
ATOM 1531 C CA . TYR A 1 195 ? -8.901 7.230 -0.849 1.00 89.12 195 TYR A CA 1
ATOM 1532 C C . TYR A 1 195 ? -9.319 8.559 -0.200 1.00 89.12 195 TYR A C 1
ATOM 1534 O O . TYR A 1 195 ? -9.637 9.497 -0.923 1.00 89.12 195 TYR A O 1
ATOM 1542 N N . THR A 1 196 ? -9.322 8.668 1.138 1.00 86.62 196 THR A N 1
ATOM 1543 C CA . THR A 1 196 ? -9.738 9.916 1.809 1.00 86.62 196 THR A CA 1
ATOM 1544 C C . THR A 1 196 ? -8.796 11.056 1.472 1.00 86.62 196 THR A C 1
ATOM 1546 O O . THR A 1 196 ? -9.261 12.099 1.048 1.00 86.62 196 THR A O 1
ATOM 1549 N N . ASN A 1 197 ? -7.484 10.821 1.526 1.00 86.25 197 ASN A N 1
ATOM 1550 C CA . ASN A 1 197 ? -6.489 11.842 1.205 1.00 86.25 197 ASN A CA 1
ATOM 1551 C C . ASN A 1 197 ? -6.651 12.362 -0.227 1.00 86.25 197 ASN A C 1
ATOM 1553 O O . ASN A 1 197 ? -6.515 13.558 -0.467 1.00 86.25 197 ASN A O 1
ATOM 1557 N N . PHE A 1 198 ? -6.948 11.471 -1.177 1.00 86.06 198 PHE A N 1
ATOM 1558 C CA . PHE A 1 198 ? -7.213 11.874 -2.551 1.00 86.06 198 PHE A CA 1
ATOM 1559 C C . PHE A 1 198 ? -8.531 12.644 -2.680 1.00 86.06 198 PHE A C 1
ATOM 1561 O O . PHE A 1 198 ? -8.551 13.719 -3.271 1.00 86.06 198 PHE A O 1
ATOM 1568 N N . SER A 1 199 ? -9.612 12.146 -2.076 1.00 83.75 199 SER A N 1
ATOM 1569 C CA . SER A 1 199 ? -10.908 12.833 -2.059 1.00 83.75 199 SER A CA 1
ATOM 1570 C C . SER A 1 199 ? -10.820 14.231 -1.439 1.00 83.75 199 SER A C 1
ATOM 1572 O O . SER A 1 199 ? -11.396 15.172 -1.976 1.00 83.75 199 SER A O 1
ATOM 1574 N N . ASP A 1 200 ? -10.084 14.378 -0.340 1.00 82.44 200 ASP A N 1
ATOM 1575 C CA . ASP A 1 200 ? -9.880 15.656 0.340 1.00 82.44 200 ASP A CA 1
ATOM 1576 C C . ASP A 1 200 ? -9.032 16.589 -0.539 1.00 82.44 200 ASP A C 1
ATOM 1578 O O . ASP A 1 200 ? -9.369 17.761 -0.705 1.00 82.44 200 ASP A O 1
ATOM 1582 N N . SER A 1 201 ? -8.001 16.058 -1.212 1.00 80.69 201 SER A N 1
ATOM 1583 C CA . SER A 1 201 ? -7.180 16.837 -2.151 1.00 80.69 201 SER A CA 1
ATOM 1584 C C . SER A 1 201 ? -7.950 17.353 -3.369 1.00 80.69 201 SER A C 1
ATOM 1586 O O . SER A 1 201 ? -7.603 18.409 -3.884 1.00 80.69 201 SER A O 1
ATOM 1588 N N . LEU A 1 202 ? -9.011 16.659 -3.804 1.00 79.56 202 LEU A N 1
ATOM 1589 C CA . LEU A 1 202 ? -9.896 17.141 -4.872 1.00 79.56 202 LEU A CA 1
ATOM 1590 C C . LEU A 1 202 ? -10.764 18.327 -4.426 1.00 79.56 202 LEU A C 1
ATOM 1592 O O . LEU A 1 202 ? -11.215 19.101 -5.267 1.00 79.56 202 LEU A O 1
ATOM 1596 N N . SER A 1 203 ? -11.023 18.460 -3.122 1.00 74.00 203 SER A N 1
ATOM 1597 C CA . SER A 1 203 ? -11.820 19.559 -2.562 1.00 74.00 203 SER A CA 1
ATOM 1598 C C . SER A 1 203 ? -11.000 20.821 -2.268 1.00 74.00 203 SER A C 1
ATOM 1600 O O . SER A 1 203 ? -11.558 21.916 -2.207 1.00 74.00 203 SER A O 1
ATOM 1602 N N . GLU A 1 204 ? -9.677 20.693 -2.130 1.00 79.00 204 GLU A N 1
ATOM 1603 C CA . GLU A 1 204 ? -8.761 21.822 -1.971 1.00 79.00 204 GLU A CA 1
ATOM 1604 C C . GLU A 1 204 ? -8.412 22.431 -3.337 1.00 79.00 204 GLU A C 1
ATOM 1606 O O . GLU A 1 204 ? -7.501 21.988 -4.040 1.00 79.00 204 GLU A O 1
ATOM 1611 N N . THR A 1 205 ? -9.131 23.489 -3.711 1.00 56.69 205 THR A N 1
ATOM 1612 C CA . THR A 1 205 ? -8.840 24.288 -4.907 1.00 56.69 205 THR A CA 1
ATOM 1613 C C . THR A 1 205 ? -7.384 24.774 -4.888 1.00 56.69 205 THR A C 1
ATOM 1615 O O . THR A 1 205 ? -7.011 25.579 -4.039 1.00 56.69 205 THR A O 1
ATOM 1618 N N . GLY A 1 206 ? -6.555 24.304 -5.828 1.00 64.12 206 GLY A N 1
ATOM 1619 C CA . GLY A 1 206 ? -5.177 24.785 -6.025 1.00 64.12 206 GLY A CA 1
ATOM 1620 C C . GLY A 1 206 ? -4.077 23.726 -5.914 1.00 64.12 206 GLY A C 1
ATOM 1621 O O . GLY A 1 206 ? -2.947 23.990 -6.322 1.00 64.12 206 GLY A O 1
ATOM 1622 N N . LYS A 1 207 ? -4.378 22.510 -5.442 1.00 61.00 207 LYS A N 1
ATOM 1623 C CA . LYS A 1 207 ? -3.474 21.366 -5.633 1.00 61.00 207 LYS A CA 1
ATOM 1624 C C . LYS A 1 207 ? -3.727 20.794 -7.027 1.00 61.00 207 LYS A C 1
ATOM 1626 O O . LYS A 1 207 ? -4.847 20.410 -7.343 1.00 61.00 207 LYS A O 1
ATOM 1631 N N . GLY A 1 208 ? -2.705 20.814 -7.885 1.00 56.78 208 GLY A N 1
ATOM 1632 C CA . GLY A 1 208 ? -2.787 20.292 -9.254 1.00 56.78 208 GLY A CA 1
ATOM 1633 C C . GLY A 1 208 ? -3.315 18.853 -9.313 1.00 56.78 208 GLY A C 1
ATOM 1634 O O . GLY A 1 208 ? -3.356 18.159 -8.297 1.00 56.78 208 GLY A O 1
ATOM 1635 N N . SER A 1 209 ? -3.720 18.399 -10.503 1.00 58.12 209 SER A N 1
ATOM 1636 C CA . SER A 1 209 ? -4.334 17.081 -10.702 1.00 58.12 209 SER A CA 1
ATOM 1637 C C . SER A 1 209 ? -3.433 15.958 -10.175 1.00 58.12 209 SER A C 1
ATOM 1639 O O . SER A 1 209 ? -2.465 15.558 -10.825 1.00 58.12 209 SER A O 1
ATOM 1641 N N . SER A 1 210 ? -3.741 15.446 -8.986 1.00 72.81 210 SER A N 1
ATOM 1642 C CA . SER A 1 210 ? -3.114 14.232 -8.476 1.00 72.81 210 SER A CA 1
ATOM 1643 C C . SER A 1 210 ? -3.685 13.036 -9.237 1.00 72.81 210 SER A C 1
ATOM 1645 O O . SER A 1 210 ? -4.871 13.017 -9.571 1.00 72.81 210 SER A O 1
ATOM 1647 N N . ALA A 1 211 ? -2.856 12.035 -9.530 1.00 80.62 211 ALA A N 1
ATOM 1648 C CA . ALA A 1 211 ? -3.356 10.788 -10.096 1.00 80.62 211 ALA A CA 1
ATOM 1649 C C . ALA A 1 211 ? -4.221 10.055 -9.050 1.00 80.62 211 ALA A C 1
ATOM 1651 O O . ALA A 1 211 ? -3.852 10.033 -7.867 1.00 80.62 211 ALA A O 1
ATOM 1652 N N . PRO A 1 212 ? -5.348 9.440 -9.451 1.00 82.25 212 PRO A N 1
ATOM 1653 C CA . PRO A 1 212 ? -6.187 8.692 -8.528 1.00 82.25 212 PRO A CA 1
ATOM 1654 C C . PRO A 1 212 ? -5.405 7.517 -7.913 1.00 82.25 212 PRO A C 1
ATOM 1656 O O . PRO A 1 212 ? -4.630 6.851 -8.608 1.00 82.25 212 PRO A O 1
ATOM 1659 N N . PRO A 1 213 ? -5.582 7.240 -6.608 1.00 83.69 213 PRO A N 1
ATOM 1660 C CA . PRO A 1 213 ? -4.988 6.082 -5.969 1.00 83.69 213 PRO A CA 1
ATOM 1661 C C . PRO A 1 213 ? -5.437 4.775 -6.630 1.00 83.69 213 PRO A C 1
ATOM 1663 O O . PRO A 1 213 ? -6.542 4.703 -7.175 1.00 83.69 213 PRO A O 1
ATOM 1666 N N . PRO A 1 214 ? -4.640 3.700 -6.501 1.00 82.56 214 PRO A N 1
ATOM 1667 C CA . PRO A 1 214 ? -5.097 2.365 -6.854 1.00 82.56 214 PRO A CA 1
ATOM 1668 C C . PRO A 1 214 ? -6.411 2.040 -6.138 1.00 82.56 214 PRO A C 1
ATOM 1670 O O . PRO A 1 214 ? -6.537 2.294 -4.936 1.00 82.56 214 PRO A O 1
ATOM 1673 N N . PHE A 1 215 ? -7.350 1.445 -6.869 1.00 83.69 215 PHE A N 1
ATOM 1674 C CA . PHE A 1 215 ? -8.678 1.054 -6.388 1.00 83.69 215 PHE A CA 1
ATOM 1675 C C . PHE A 1 215 ? -9.614 2.214 -5.995 1.00 83.69 215 PHE A C 1
ATOM 1677 O O . PHE A 1 215 ? -10.515 2.048 -5.166 1.00 83.69 215 PHE A O 1
ATOM 1684 N N . TYR A 1 216 ? -9.372 3.424 -6.516 1.00 85.12 216 TYR A N 1
ATOM 1685 C CA . TYR A 1 216 ? -10.198 4.591 -6.201 1.00 85.12 216 TYR A CA 1
ATOM 1686 C C . TYR A 1 216 ? -11.660 4.399 -6.617 1.00 85.12 216 TYR A C 1
ATOM 1688 O O . TYR A 1 216 ? -12.543 4.698 -5.817 1.00 85.12 216 TYR A O 1
ATOM 1696 N N . GLU A 1 217 ? -11.922 3.881 -7.818 1.00 84.56 217 GLU A N 1
ATOM 1697 C CA . GLU A 1 217 ? -13.281 3.700 -8.343 1.00 84.56 217 GLU A CA 1
ATOM 1698 C C . GLU A 1 217 ? -14.076 2.687 -7.515 1.00 84.56 217 GLU A C 1
ATOM 1700 O O . GLU A 1 217 ? -15.212 2.951 -7.135 1.00 84.56 217 GLU A O 1
ATOM 1705 N N . GLU A 1 218 ? -13.461 1.572 -7.131 1.00 86.00 218 GLU A N 1
ATOM 1706 C CA . GLU A 1 218 ? -14.085 0.506 -6.350 1.00 86.00 218 GLU A CA 1
ATOM 1707 C C . GLU A 1 218 ? -14.400 0.964 -4.921 1.00 86.00 218 GLU A C 1
ATOM 1709 O O . GLU A 1 218 ? -15.426 0.587 -4.344 1.00 86.00 218 GLU A O 1
ATOM 1714 N N . LEU A 1 219 ? -13.534 1.803 -4.341 1.00 85.69 219 LEU A N 1
ATOM 1715 C CA . LEU A 1 219 ? -13.767 2.438 -3.042 1.00 85.69 219 LEU A CA 1
ATOM 1716 C C . LEU A 1 219 ? -14.811 3.557 -3.128 1.00 85.69 219 LEU A C 1
ATOM 1718 O O . LEU A 1 219 ? -15.624 3.705 -2.210 1.00 85.69 219 LEU A O 1
ATOM 1722 N N . GLN A 1 220 ? -14.796 4.332 -4.214 1.00 84.69 220 GLN A N 1
ATOM 1723 C CA . GLN A 1 220 ? -15.781 5.368 -4.506 1.00 84.69 220 GLN A CA 1
ATOM 1724 C C . GLN A 1 220 ? -17.159 4.752 -4.722 1.00 84.69 220 GLN A C 1
ATOM 1726 O O . GLN A 1 220 ? -18.130 5.292 -4.217 1.00 84.69 220 GLN A O 1
ATOM 1731 N N . GLU A 1 221 ? -17.265 3.615 -5.399 1.00 85.62 221 GLU A N 1
ATOM 1732 C CA . GLU A 1 221 ? -18.501 2.852 -5.542 1.00 85.62 221 GLU A CA 1
ATOM 1733 C C . GLU A 1 221 ? -18.979 2.354 -4.171 1.00 85.62 221 GLU A C 1
ATOM 1735 O O . GLU A 1 221 ? -20.113 2.623 -3.772 1.00 85.62 221 GLU A O 1
ATOM 1740 N N . LEU A 1 222 ? -18.100 1.718 -3.389 1.00 82.19 222 LEU A N 1
ATOM 1741 C CA . LEU A 1 222 ? -18.423 1.210 -2.051 1.00 82.19 222 LEU A CA 1
ATOM 1742 C C . LEU A 1 222 ? -18.953 2.308 -1.106 1.00 82.19 222 LEU A C 1
ATOM 1744 O O . LEU A 1 222 ? -19.893 2.081 -0.340 1.00 82.19 222 LEU A O 1
ATOM 1748 N N . LYS A 1 223 ? -18.366 3.510 -1.149 1.00 77.12 223 LYS A N 1
ATOM 1749 C CA . LYS A 1 223 ? -18.783 4.652 -0.316 1.00 77.12 223 LYS A CA 1
ATOM 1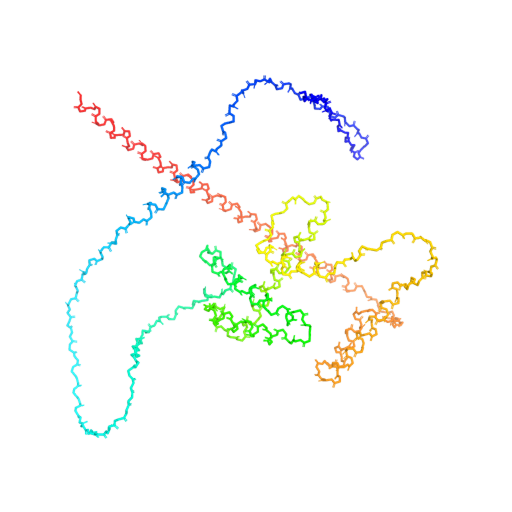750 C C . LYS A 1 223 ? -19.908 5.487 -0.932 1.00 77.12 223 LYS A C 1
ATOM 1752 O O . LYS A 1 223 ? -20.800 5.938 -0.215 1.00 77.12 223 LYS A O 1
ATOM 1757 N N . GLY A 1 224 ? -19.860 5.701 -2.239 1.00 65.69 224 GLY A N 1
ATOM 1758 C CA . GLY A 1 224 ? -20.734 6.574 -3.022 1.00 65.69 224 GLY A CA 1
ATOM 1759 C C . GLY A 1 224 ? -22.103 5.968 -3.309 1.00 65.69 224 GLY A C 1
ATOM 1760 O O . GLY A 1 224 ? -23.087 6.706 -3.336 1.00 65.69 224 GLY A O 1
ATOM 1761 N N . SER A 1 225 ? -22.219 4.635 -3.373 1.00 58.16 225 SER A N 1
ATOM 1762 C CA . SER A 1 225 ? -23.509 3.935 -3.539 1.00 58.16 225 SER A CA 1
ATOM 1763 C C . SER A 1 225 ? -24.511 4.228 -2.411 1.00 58.16 225 SER A C 1
ATOM 1765 O O . SER A 1 225 ? -25.706 3.985 -2.551 1.00 58.16 225 SER A O 1
ATOM 1767 N N . ARG A 1 226 ? -24.062 4.816 -1.292 1.00 53.19 226 ARG A N 1
ATOM 1768 C CA . ARG A 1 226 ? -24.923 5.262 -0.183 1.00 53.19 226 ARG A CA 1
ATOM 1769 C C . ARG A 1 226 ? -25.322 6.739 -0.236 1.00 53.19 226 ARG A C 1
ATOM 1771 O O . ARG A 1 226 ? -26.254 7.116 0.469 1.00 53.19 226 ARG A O 1
ATOM 1778 N N . ALA A 1 227 ? -24.693 7.564 -1.076 1.00 46.25 227 ALA A N 1
ATOM 1779 C CA . ALA A 1 227 ? -25.146 8.941 -1.296 1.00 46.25 227 ALA A CA 1
ATOM 1780 C C . ALA A 1 227 ? -26.425 9.001 -2.158 1.00 46.25 227 ALA A C 1
ATOM 1782 O O . ALA A 1 227 ? -27.167 9.977 -2.089 1.00 46.25 227 ALA A O 1
ATOM 1783 N N . ILE A 1 228 ? -26.721 7.941 -2.920 1.00 45.09 228 ILE A N 1
ATOM 1784 C CA . ILE A 1 228 ? -27.847 7.890 -3.869 1.00 45.09 228 ILE A CA 1
ATOM 1785 C C . ILE A 1 228 ? -29.152 7.381 -3.209 1.00 45.09 228 ILE A C 1
ATOM 1787 O O . ILE A 1 228 ? -30.241 7.638 -3.714 1.00 45.09 228 ILE A O 1
ATOM 1791 N N . MET A 1 229 ? -29.100 6.761 -2.020 1.00 35.31 229 MET A N 1
ATOM 1792 C CA . MET A 1 229 ? -30.292 6.244 -1.310 1.00 35.31 229 MET A CA 1
ATOM 1793 C C . MET A 1 229 ? -30.966 7.230 -0.337 1.00 35.31 229 MET A C 1
ATOM 1795 O O . MET A 1 229 ? -31.701 6.834 0.567 1.00 35.31 229 MET A O 1
ATOM 1799 N N . LYS A 1 230 ? -30.783 8.534 -0.544 1.00 35.69 230 LYS A N 1
ATOM 1800 C CA . LYS A 1 230 ? -31.783 9.531 -0.146 1.00 35.69 230 LYS A CA 1
ATOM 1801 C C . LYS A 1 230 ? -31.962 10.486 -1.318 1.00 35.69 230 LYS A C 1
ATOM 1803 O O . LYS A 1 230 ? -31.211 11.459 -1.392 1.00 35.69 230 LYS A O 1
ATOM 1808 N N . PRO A 1 231 ? -32.938 10.269 -2.221 1.00 37.03 231 PRO A N 1
ATOM 1809 C CA . PRO A 1 231 ? -33.410 11.377 -3.029 1.00 37.03 231 PRO A CA 1
ATOM 1810 C C . PRO A 1 231 ? -33.839 12.459 -2.041 1.00 37.03 231 PRO A C 1
ATOM 1812 O O . PRO A 1 231 ? -34.779 12.289 -1.262 1.00 37.03 231 PRO A O 1
ATOM 1815 N N . LYS A 1 232 ? -33.069 13.546 -2.003 1.00 39.91 232 LYS A N 1
ATOM 1816 C CA . LYS A 1 232 ? -33.451 14.769 -1.317 1.00 39.91 232 LYS A CA 1
ATOM 1817 C C . LYS A 1 232 ? -34.716 15.213 -2.029 1.00 39.91 232 LYS A C 1
ATOM 1819 O O . LYS A 1 232 ? -34.647 15.668 -3.166 1.00 39.91 232 LYS A O 1
ATOM 1824 N N . ALA A 1 233 ? -35.856 14.909 -1.413 1.00 34.72 233 ALA A N 1
ATOM 1825 C CA . ALA A 1 233 ? -37.159 15.133 -2.000 1.00 34.72 233 ALA A CA 1
ATOM 1826 C C . ALA A 1 233 ? -37.216 16.568 -2.524 1.00 34.72 233 ALA A C 1
ATOM 1828 O O . ALA A 1 233 ? -37.032 17.533 -1.781 1.00 34.72 233 ALA A O 1
ATOM 1829 N N . LEU A 1 234 ? -37.429 16.675 -3.832 1.00 46.75 234 LEU A N 1
ATOM 1830 C CA . LEU A 1 234 ? -37.872 17.888 -4.486 1.00 46.75 234 LEU A CA 1
ATOM 1831 C C . LEU A 1 234 ? -39.253 18.214 -3.907 1.00 46.75 234 LEU A C 1
ATOM 1833 O O . LEU A 1 234 ? -40.258 17.612 -4.270 1.00 46.75 234 LEU A O 1
ATOM 1837 N N . SER A 1 235 ? -39.304 19.121 -2.943 1.00 35.88 235 SER A N 1
ATOM 1838 C CA . SER A 1 235 ? -40.527 19.781 -2.478 1.00 35.88 235 SER A CA 1
ATOM 1839 C C . SER A 1 235 ? -40.098 21.187 -2.073 1.00 35.88 235 SER A C 1
ATOM 1841 O O . SER A 1 235 ? -39.362 21.374 -1.114 1.00 35.88 235 SER A O 1
ATOM 1843 N N . SER A 1 236 ? -40.179 22.119 -3.018 1.00 35.16 236 SER A N 1
ATOM 1844 C CA . SER A 1 236 ? -41.320 23.022 -3.218 1.00 35.16 236 SER A CA 1
ATOM 1845 C C . SER A 1 236 ? -41.137 24.321 -2.428 1.00 35.16 236 SER A C 1
ATOM 1847 O O . SER A 1 236 ? -41.306 24.361 -1.218 1.00 35.16 236 SER A O 1
ATOM 1849 N N . SER A 1 237 ? -40.748 25.354 -3.175 1.00 40.88 237 SER A N 1
ATOM 1850 C CA . SER A 1 237 ? -41.173 26.757 -3.101 1.00 40.88 237 SER A CA 1
ATOM 1851 C C . SER A 1 237 ? -41.978 27.245 -1.875 1.00 40.88 237 SER A C 1
ATOM 1853 O O . SER A 1 237 ? -43.043 26.705 -1.582 1.00 40.88 237 SER A O 1
ATOM 1855 N N . MET A 1 238 ? -41.537 28.413 -1.367 1.00 36.78 238 MET A N 1
ATOM 1856 C CA . MET A 1 238 ? -42.274 29.490 -0.659 1.00 36.78 238 MET A CA 1
ATOM 1857 C C . MET A 1 238 ? -42.368 29.457 0.896 1.00 36.78 238 MET A C 1
ATOM 1859 O O . MET A 1 238 ? -42.240 28.395 1.495 1.00 36.78 238 MET A O 1
ATOM 1863 N N . PRO A 1 239 ? -42.458 30.633 1.576 1.00 58.84 239 PRO A N 1
ATOM 1864 C CA . PRO A 1 239 ? -41.307 31.249 2.253 1.00 58.84 239 PRO A CA 1
ATOM 1865 C C . PRO A 1 239 ? -41.589 31.665 3.723 1.00 58.84 239 PRO A C 1
ATOM 1867 O O . PRO A 1 239 ? -42.692 31.493 4.225 1.00 58.84 239 PRO A O 1
ATOM 1870 N N . TYR A 1 240 ? -40.577 32.262 4.373 1.00 45.72 240 TYR A N 1
ATOM 1871 C CA . TYR A 1 240 ? -40.602 33.009 5.648 1.00 45.72 240 TYR A CA 1
ATOM 1872 C C . TYR A 1 240 ? -41.477 32.449 6.783 1.00 45.72 240 TYR A C 1
ATOM 1874 O O . TYR A 1 240 ? -42.655 32.763 6.925 1.00 45.72 240 TYR A O 1
ATOM 1882 N N . GLY A 1 241 ? -40.823 31.716 7.685 1.00 35.38 241 GLY A N 1
ATOM 1883 C CA . GLY A 1 241 ? -41.349 31.367 8.999 1.00 35.38 241 GLY A CA 1
ATOM 1884 C C . GLY A 1 241 ? -40.213 31.325 10.011 1.00 35.38 241 GLY A C 1
ATOM 1885 O O . GLY A 1 241 ? -39.506 30.331 10.127 1.00 35.38 241 GLY A O 1
ATOM 1886 N N . GLU A 1 242 ? -40.032 32.445 10.694 1.00 50.19 242 GLU A N 1
ATOM 1887 C CA . GLU A 1 242 ? -39.187 32.664 11.863 1.00 50.19 242 GLU A CA 1
ATOM 1888 C C . GLU A 1 242 ? -39.280 31.492 12.863 1.00 50.19 242 GLU A C 1
ATOM 1890 O O . GLU A 1 242 ? -40.331 31.253 13.459 1.00 50.19 242 GLU A O 1
ATOM 1895 N N . ARG A 1 243 ? -38.186 30.740 13.054 1.00 38.72 243 ARG A N 1
ATOM 1896 C CA . ARG A 1 243 ? -38.002 29.870 14.227 1.00 38.72 243 ARG A CA 1
ATOM 1897 C C . ARG A 1 243 ? -36.557 29.888 14.709 1.00 38.72 243 ARG A C 1
ATOM 1899 O O . ARG A 1 243 ? -35.667 29.350 14.062 1.00 38.72 243 ARG A O 1
ATOM 1906 N N . ALA A 1 244 ? -36.409 30.538 15.861 1.00 39.75 244 ALA A N 1
ATOM 1907 C CA . ALA A 1 244 ? -35.496 30.261 16.964 1.00 39.75 244 ALA A CA 1
ATOM 1908 C C . ALA A 1 244 ? -34.180 29.549 16.613 1.00 39.75 244 ALA A C 1
ATOM 1910 O O . ALA A 1 244 ? -34.105 28.328 16.492 1.00 39.75 244 ALA A O 1
ATOM 1911 N N . ALA A 1 245 ? -33.122 30.352 16.555 1.00 46.94 245 ALA A N 1
ATOM 1912 C CA . ALA A 1 245 ? -31.758 29.894 16.710 1.00 46.94 245 ALA A CA 1
ATOM 1913 C C . ALA A 1 245 ? -31.556 29.319 18.124 1.00 46.94 245 ALA A C 1
ATOM 1915 O O . ALA A 1 245 ? -31.344 30.064 19.077 1.00 46.94 245 ALA A O 1
ATOM 1916 N N . GLU A 1 246 ? -31.557 27.995 18.259 1.00 46.59 246 GLU A N 1
ATOM 1917 C CA . GLU A 1 246 ? -30.831 27.325 19.342 1.00 46.59 246 GLU A CA 1
ATOM 1918 C C . GLU A 1 246 ? -29.401 27.068 18.863 1.00 46.59 246 GLU A C 1
ATOM 1920 O O . GLU A 1 246 ? -29.004 25.967 18.488 1.00 46.59 246 GLU A O 1
ATOM 1925 N N . SER A 1 247 ? -28.620 28.147 18.828 1.00 44.56 247 SER A N 1
ATOM 1926 C CA . SER A 1 247 ? -27.173 28.072 18.673 1.00 44.56 247 SER A CA 1
ATOM 1927 C C . SER A 1 247 ? -26.580 27.639 20.015 1.00 44.56 247 SER A C 1
ATOM 1929 O O . SER A 1 247 ? -26.178 28.480 20.817 1.00 44.56 247 SER A O 1
ATOM 1931 N N . MET A 1 248 ? -26.562 26.330 20.292 1.00 46.91 248 MET A N 1
ATOM 1932 C CA . MET A 1 248 ? -25.802 25.793 21.425 1.00 46.91 248 MET A CA 1
ATOM 1933 C C . MET A 1 248 ? -24.318 26.084 21.198 1.00 46.91 248 MET A C 1
ATOM 1935 O O . MET A 1 248 ? -23.757 25.750 20.152 1.00 46.91 248 MET A O 1
ATOM 1939 N N . SER A 1 249 ? -23.707 26.771 22.157 1.00 49.59 249 SER A N 1
ATOM 1940 C CA . SER A 1 249 ? -22.327 27.233 22.062 1.00 49.59 249 SER A CA 1
ATOM 1941 C C . SER A 1 249 ? -21.361 26.043 22.010 1.00 49.59 249 SER A C 1
ATOM 1943 O O . SER A 1 249 ? -21.603 25.012 22.636 1.00 49.59 249 SER A O 1
ATOM 1945 N N . SER A 1 250 ? -20.242 26.178 21.291 1.00 56.06 250 SER A N 1
ATOM 1946 C CA . SER A 1 250 ? -19.187 25.147 21.178 1.00 56.06 250 SER A CA 1
ATOM 1947 C C . SER A 1 250 ? -18.698 24.612 22.538 1.00 56.06 250 SER A C 1
ATOM 1949 O O . SER A 1 250 ? -18.226 23.484 22.633 1.00 56.06 250 SER A O 1
ATOM 1951 N N . ILE A 1 251 ? -18.869 25.401 23.603 1.00 59.56 251 ILE A N 1
ATOM 1952 C CA . ILE A 1 251 ? -18.495 25.076 24.984 1.00 59.56 251 ILE A CA 1
ATOM 1953 C C . ILE A 1 251 ? -19.391 23.967 25.567 1.00 59.56 251 ILE A C 1
ATOM 1955 O O . ILE A 1 251 ? -18.927 23.130 26.343 1.00 59.56 251 ILE A O 1
ATOM 1959 N N . ASP A 1 252 ? -20.664 23.909 25.168 1.00 68.69 252 ASP A N 1
ATOM 1960 C CA . ASP A 1 252 ? -21.608 22.900 25.664 1.00 68.69 252 ASP A CA 1
ATOM 1961 C C . ASP A 1 252 ? -21.334 21.511 25.068 1.00 68.69 252 ASP A C 1
ATOM 1963 O O . ASP A 1 252 ? -21.580 20.494 25.723 1.00 68.69 252 ASP A O 1
ATOM 1967 N N . TYR A 1 253 ? -20.771 21.456 23.855 1.00 74.88 253 TYR A N 1
ATOM 1968 C CA . TYR A 1 253 ? -20.352 20.205 23.219 1.00 74.88 253 TYR A CA 1
ATOM 1969 C C . TYR A 1 253 ? -19.123 19.604 23.899 1.00 74.88 253 TYR A C 1
ATOM 1971 O O . TYR A 1 253 ? -19.162 18.434 24.270 1.00 74.88 253 TYR A O 1
ATOM 1979 N N . GLU A 1 254 ? -18.083 20.402 24.149 1.00 76.69 254 GLU A N 1
ATOM 1980 C CA . GLU A 1 254 ? -16.869 19.928 24.828 1.00 76.69 254 GLU A CA 1
ATOM 1981 C C . GLU A 1 254 ? -17.165 19.433 26.248 1.00 76.69 254 GLU A C 1
ATOM 1983 O O . GLU A 1 254 ? -16.632 18.414 26.692 1.00 76.69 254 GLU A O 1
ATOM 1988 N N . LYS A 1 255 ? -18.065 20.115 26.968 1.00 81.25 255 LYS A N 1
ATOM 1989 C CA . LYS A 1 255 ? -18.493 19.685 28.303 1.00 81.25 255 LYS A CA 1
ATOM 1990 C C . LYS A 1 255 ? -19.230 18.344 28.255 1.00 81.25 255 LYS A C 1
ATOM 1992 O O . LYS A 1 255 ? -18.960 17.466 29.071 1.00 81.25 255 LYS A O 1
ATOM 1997 N N . LYS A 1 256 ? -20.131 18.170 27.285 1.00 82.69 256 LYS A N 1
ATOM 1998 C CA . LYS A 1 256 ? -20.899 16.932 27.102 1.00 82.69 256 LYS A CA 1
ATOM 1999 C C . LYS A 1 256 ? -20.023 15.763 26.640 1.00 82.69 256 LYS A C 1
ATOM 2001 O O . LYS A 1 256 ? -20.248 14.633 27.063 1.00 82.69 256 LYS A O 1
ATOM 2006 N N . GLU A 1 257 ? -19.024 16.029 25.806 1.00 82.19 257 GLU A N 1
ATOM 2007 C CA . GLU A 1 257 ? -18.045 15.038 25.355 1.00 82.19 257 GLU A CA 1
ATOM 2008 C C . GLU A 1 257 ? -17.150 14.561 26.507 1.00 82.19 257 GLU A C 1
ATOM 2010 O O . GLU A 1 257 ? -16.980 13.356 26.692 1.00 82.19 257 GLU A O 1
ATOM 2015 N N . ARG A 1 258 ? -16.674 15.473 27.365 1.00 81.50 258 ARG A N 1
ATOM 2016 C CA . ARG A 1 258 ? -15.916 15.105 28.576 1.00 81.50 258 ARG A CA 1
ATOM 2017 C C . ARG A 1 258 ? -16.724 14.240 29.542 1.00 81.50 258 ARG A C 1
ATOM 2019 O O . ARG A 1 258 ? -16.184 13.300 30.117 1.00 81.50 258 ARG A O 1
ATOM 2026 N N . GLU A 1 259 ? -18.011 14.535 29.711 1.00 85.62 259 GLU A N 1
ATOM 2027 C CA . GLU A 1 259 ? -18.909 13.746 30.563 1.00 85.62 259 GLU A CA 1
ATOM 2028 C C . GLU A 1 259 ? -19.084 12.309 30.033 1.00 85.62 259 GLU A C 1
ATOM 2030 O O . GLU A 1 259 ? -19.106 11.352 30.808 1.00 85.62 259 GLU A O 1
ATOM 2035 N N . LEU A 1 260 ? -19.158 12.143 28.706 1.00 86.25 260 LEU A N 1
ATOM 2036 C CA . LEU A 1 260 ? -19.226 10.831 28.054 1.00 86.25 260 LEU A CA 1
ATOM 2037 C C . LEU A 1 260 ? -17.940 10.023 28.262 1.00 86.25 260 LEU A C 1
ATOM 2039 O O . LEU A 1 260 ? -18.025 8.855 28.635 1.00 86.25 260 LEU A O 1
ATOM 2043 N N . ILE A 1 261 ? -16.774 10.654 28.101 1.00 85.00 261 ILE A N 1
ATOM 2044 C CA . ILE A 1 261 ? -15.467 10.012 28.322 1.00 85.00 261 ILE A CA 1
ATOM 2045 C C . ILE A 1 261 ? -15.310 9.585 29.790 1.00 85.00 261 ILE A C 1
ATOM 2047 O O . ILE A 1 261 ? -14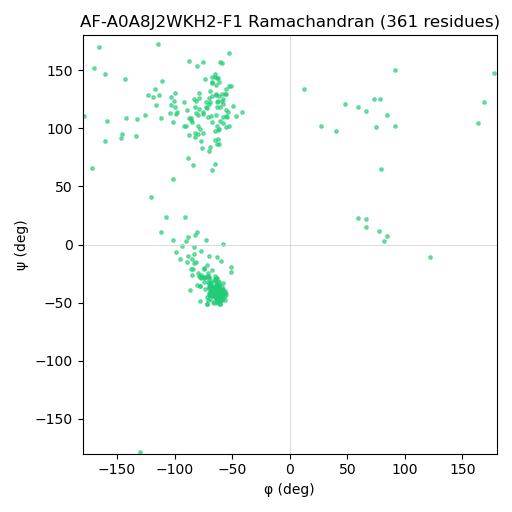.901 8.460 30.066 1.00 85.00 261 ILE A O 1
ATOM 2051 N N . ARG A 1 262 ? -15.710 10.439 30.744 1.00 87.12 262 ARG A N 1
ATOM 2052 C CA . ARG A 1 262 ? -15.701 10.112 32.182 1.00 87.12 262 ARG A CA 1
ATOM 2053 C C . ARG A 1 262 ? -16.550 8.878 32.490 1.00 87.12 262 ARG A C 1
ATOM 2055 O O . ARG A 1 262 ? -16.157 8.033 33.293 1.00 87.12 262 ARG A O 1
ATOM 2062 N N . LYS A 1 263 ? -17.714 8.763 31.847 1.00 89.06 263 LYS A N 1
ATOM 2063 C CA . LYS A 1 263 ? -18.611 7.620 32.028 1.00 89.06 263 LYS A CA 1
ATOM 2064 C C . LYS A 1 263 ? -18.041 6.333 31.420 1.00 89.06 263 LYS A C 1
ATOM 2066 O O . LYS A 1 263 ? -18.096 5.297 32.073 1.00 89.06 263 LYS A O 1
ATOM 2071 N N . GLU A 1 264 ? -17.469 6.403 30.219 1.00 87.31 264 GLU A N 1
ATOM 2072 C CA . GLU A 1 264 ? -16.831 5.256 29.557 1.00 87.31 264 GLU A CA 1
ATOM 2073 C C . GLU A 1 264 ? -15.630 4.737 30.361 1.00 87.31 264 GLU A C 1
ATOM 2075 O O . GLU A 1 264 ? -15.532 3.538 30.621 1.00 87.31 264 GLU A O 1
ATOM 2080 N N . ASN A 1 265 ? -14.771 5.633 30.858 1.00 86.19 265 ASN A N 1
ATOM 2081 C CA . ASN A 1 265 ? -13.635 5.250 31.697 1.00 86.19 265 ASN A CA 1
ATOM 2082 C C . ASN A 1 265 ? -14.085 4.582 33.007 1.00 86.19 265 ASN A C 1
ATOM 2084 O O . ASN A 1 265 ? -13.503 3.578 33.413 1.00 86.19 265 ASN A O 1
ATOM 2088 N N . ALA A 1 266 ? -15.154 5.074 33.643 1.00 86.56 266 ALA A N 1
ATOM 2089 C CA . ALA A 1 266 ? -15.709 4.448 34.845 1.00 86.56 266 ALA A CA 1
ATOM 2090 C C . ALA A 1 266 ? -16.237 3.024 34.580 1.00 86.56 266 ALA A C 1
ATOM 2092 O O . ALA A 1 266 ? -16.064 2.134 35.415 1.00 86.56 266 ALA A O 1
ATOM 2093 N N . GLU A 1 267 ? -16.845 2.787 33.415 1.00 87.19 267 GLU A N 1
ATOM 2094 C CA . GLU A 1 267 ? -17.285 1.450 32.999 1.00 87.19 267 GLU A CA 1
ATOM 2095 C C . GLU A 1 267 ? -16.084 0.522 32.734 1.00 87.19 267 GLU A C 1
ATOM 2097 O O . GLU A 1 267 ? -16.095 -0.632 33.167 1.00 87.19 267 GLU A O 1
ATOM 2102 N N . LEU A 1 268 ? -15.007 1.021 32.116 1.00 84.06 268 LEU A N 1
ATOM 2103 C CA . LEU A 1 268 ? -13.777 0.249 31.890 1.00 84.06 268 LEU A CA 1
ATOM 2104 C C . LEU A 1 268 ? -13.073 -0.143 33.197 1.00 84.06 268 LEU A C 1
ATOM 2106 O O . LEU A 1 268 ? -12.577 -1.269 33.304 1.00 84.06 268 LEU A O 1
ATOM 2110 N N . VAL A 1 269 ? -13.088 0.737 34.203 1.00 89.44 269 VAL A N 1
ATOM 2111 C CA . VAL A 1 269 ? -12.591 0.419 35.549 1.00 89.44 269 VAL A CA 1
ATOM 2112 C C . VAL A 1 269 ? -13.480 -0.620 36.233 1.00 89.44 269 VAL A C 1
ATOM 2114 O O . VAL A 1 269 ? -12.969 -1.590 36.793 1.00 89.44 269 VAL A O 1
ATOM 2117 N N . ALA A 1 270 ? -14.807 -0.488 36.139 1.00 88.88 270 ALA A N 1
ATOM 2118 C CA . ALA A 1 270 ? -15.742 -1.463 36.708 1.00 88.88 270 ALA A CA 1
ATOM 2119 C C . ALA A 1 270 ? -15.589 -2.865 36.088 1.00 88.88 270 ALA A C 1
ATOM 2121 O O . ALA A 1 270 ? -15.767 -3.873 36.773 1.00 88.88 270 ALA A O 1
ATOM 2122 N N . HIS A 1 271 ? -15.222 -2.937 34.807 1.00 80.81 271 HIS A N 1
ATOM 2123 C CA . HIS A 1 271 ? -14.950 -4.188 34.101 1.00 80.81 271 HIS A CA 1
ATOM 2124 C C . HIS A 1 271 ? -13.526 -4.734 34.305 1.00 80.81 271 HIS A C 1
ATOM 2126 O O . HIS A 1 271 ? -13.216 -5.805 33.785 1.00 80.81 271 HIS A O 1
ATOM 2132 N N . GLY A 1 272 ? -12.663 -4.033 35.052 1.00 83.19 272 GLY A N 1
ATOM 2133 C CA . GLY A 1 272 ? -11.267 -4.425 35.270 1.00 83.19 272 GLY A CA 1
ATOM 2134 C C . GLY A 1 272 ? -10.401 -4.367 34.007 1.00 83.19 272 GLY A C 1
ATOM 2135 O O . GLY A 1 272 ? -9.319 -4.948 33.980 1.00 83.19 272 GLY A O 1
ATOM 2136 N N . ALA A 1 273 ? -10.880 -3.692 32.958 1.00 79.12 273 ALA A N 1
ATOM 2137 C CA . ALA A 1 273 ? -10.162 -3.501 31.700 1.00 79.12 273 ALA A CA 1
ATOM 2138 C C . ALA A 1 273 ? -9.175 -2.322 31.763 1.00 79.12 273 ALA A C 1
ATOM 2140 O O . ALA A 1 273 ? -8.306 -2.211 30.902 1.00 79.12 273 ALA A O 1
ATOM 2141 N N . MET A 1 274 ? -9.324 -1.452 32.765 1.00 76.38 274 MET A N 1
ATOM 2142 C CA . MET A 1 274 ? -8.481 -0.288 33.021 1.00 76.38 274 MET A CA 1
ATOM 2143 C C . MET A 1 274 ? -8.325 -0.107 34.532 1.00 76.38 274 MET A C 1
ATOM 2145 O O . MET A 1 274 ? -9.263 -0.355 35.293 1.00 76.38 274 MET A O 1
ATOM 2149 N N . THR A 1 275 ? -7.145 0.303 34.986 1.00 84.00 275 THR A N 1
ATOM 2150 C CA . THR A 1 275 ? -6.935 0.629 36.403 1.00 84.00 275 THR A CA 1
ATOM 2151 C C . THR A 1 275 ? -7.456 2.035 36.722 1.00 84.00 275 THR A C 1
ATOM 2153 O O . THR A 1 275 ? -7.504 2.901 35.852 1.00 84.00 275 THR A O 1
ATOM 2156 N N . GLN A 1 276 ? -7.849 2.290 37.977 1.00 82.44 276 GLN A N 1
ATOM 2157 C CA . GLN A 1 276 ? -8.317 3.622 38.395 1.00 82.44 276 GLN A CA 1
ATOM 2158 C C . GLN A 1 276 ? -7.253 4.709 38.142 1.00 82.44 276 GLN A C 1
ATOM 2160 O O . GLN A 1 276 ? -7.594 5.832 37.793 1.00 82.44 276 GLN A O 1
ATOM 2165 N N . GLU A 1 277 ? -5.970 4.354 38.255 1.00 81.25 277 GLU A N 1
ATOM 2166 C CA . GLU A 1 277 ? -4.839 5.258 38.017 1.00 81.25 277 GLU A CA 1
ATOM 2167 C C . GLU A 1 277 ? -4.719 5.666 36.535 1.00 81.25 277 GLU A C 1
ATOM 2169 O O . GLU A 1 277 ? -4.541 6.846 36.239 1.00 81.25 277 GLU A O 1
ATOM 2174 N N . GLU A 1 278 ? -4.922 4.731 35.599 1.00 81.00 278 GLU A N 1
ATOM 2175 C CA . GLU A 1 278 ? -4.956 5.025 34.156 1.00 81.00 278 GLU A CA 1
ATOM 2176 C C . GLU A 1 278 ? -6.167 5.889 33.763 1.00 81.00 278 GLU A C 1
ATOM 2178 O O . GLU A 1 278 ? -6.050 6.779 32.917 1.00 81.00 278 GLU A O 1
ATOM 2183 N N . ALA A 1 279 ? -7.327 5.665 34.392 1.00 82.88 279 ALA A N 1
ATOM 2184 C CA . ALA A 1 279 ? -8.518 6.482 34.164 1.00 82.88 279 ALA A CA 1
ATOM 2185 C C . ALA A 1 279 ? -8.311 7.935 34.636 1.00 82.88 279 ALA A C 1
ATOM 2187 O O . ALA A 1 279 ? -8.684 8.875 33.927 1.00 82.88 279 ALA A O 1
ATOM 2188 N N . ASP A 1 280 ? -7.670 8.121 35.793 1.00 80.00 280 ASP A N 1
ATOM 2189 C CA . ASP A 1 280 ? -7.375 9.439 36.361 1.00 80.00 280 ASP A CA 1
ATOM 2190 C C . ASP A 1 280 ? -6.291 10.192 35.549 1.00 80.00 280 ASP A C 1
ATOM 2192 O O . ASP A 1 280 ? -6.358 11.420 35.405 1.00 80.00 280 ASP A O 1
ATOM 2196 N N . GLU A 1 281 ? -5.314 9.485 34.964 1.00 83.31 281 GLU A N 1
ATOM 2197 C CA . GLU A 1 281 ? -4.300 10.070 34.070 1.00 83.31 281 GLU A CA 1
ATOM 2198 C C . GLU A 1 281 ? -4.912 10.552 32.740 1.00 83.31 281 GLU A C 1
ATOM 2200 O O . GLU A 1 281 ? -4.618 11.663 32.278 1.00 83.31 281 GLU A O 1
ATOM 2205 N N . ALA A 1 282 ? -5.828 9.771 32.156 1.00 79.19 282 ALA A N 1
ATOM 2206 C CA . ALA A 1 282 ? -6.554 10.152 30.944 1.00 79.19 282 ALA A CA 1
ATOM 2207 C C . ALA A 1 282 ? -7.414 11.417 31.148 1.00 79.19 282 ALA A C 1
ATOM 2209 O O . ALA A 1 282 ? -7.488 12.271 30.260 1.00 79.19 282 ALA A O 1
ATOM 2210 N N . GLU A 1 283 ? -8.013 11.589 32.332 1.00 80.25 283 GLU A N 1
ATOM 2211 C CA . GLU A 1 283 ? -8.740 12.815 32.686 1.00 80.25 283 GLU A CA 1
ATOM 2212 C C . GLU A 1 283 ? -7.817 14.035 32.852 1.00 80.25 283 GLU A C 1
ATOM 2214 O O . GLU A 1 283 ? -8.197 15.151 32.477 1.00 80.25 283 GLU A O 1
ATOM 2219 N N . GLN A 1 284 ? -6.594 13.858 33.369 1.00 79.12 284 GLN A N 1
ATOM 2220 C CA . GLN A 1 284 ? -5.626 14.956 33.505 1.00 79.12 284 GLN A CA 1
ATOM 2221 C C . GLN A 1 284 ? -5.128 15.478 32.154 1.00 79.12 284 GLN A C 1
ATOM 2223 O O . GLN A 1 284 ? -4.980 16.694 31.992 1.00 79.12 284 GLN A O 1
ATOM 2228 N N . LEU A 1 285 ? -4.918 14.594 31.174 1.00 77.06 285 LEU A N 1
ATOM 2229 C CA . LEU A 1 285 ? -4.490 14.972 29.821 1.00 77.06 285 LEU A CA 1
ATOM 2230 C C . LEU A 1 285 ? -5.533 15.816 29.075 1.00 77.06 285 LEU A C 1
ATOM 2232 O O . LEU A 1 285 ? -5.168 16.655 28.253 1.00 77.06 285 LEU A O 1
ATOM 2236 N N . LEU A 1 286 ? -6.818 15.663 29.405 1.00 69.75 286 LEU A N 1
ATOM 2237 C CA . LEU A 1 286 ? -7.914 16.443 28.822 1.00 69.75 286 LEU A CA 1
ATOM 2238 C C . LEU A 1 286 ? -8.100 17.825 29.480 1.00 69.75 286 LEU A C 1
ATOM 2240 O O . LEU A 1 286 ? -9.043 18.550 29.161 1.00 69.75 286 LEU A O 1
ATOM 2244 N N . GLY A 1 287 ? -7.186 18.242 30.363 1.00 62.81 287 GLY A N 1
ATOM 2245 C CA . GLY A 1 287 ? -7.190 19.575 30.962 1.00 62.81 287 GLY A CA 1
ATOM 2246 C C . GLY A 1 287 ? -8.204 19.690 32.095 1.00 62.81 287 GLY A C 1
ATOM 2247 O O . GLY A 1 287 ? -9.187 20.432 31.993 1.00 62.81 287 GLY A O 1
ATOM 2248 N N . GLY A 1 288 ? -7.971 18.934 33.169 1.00 61.09 288 GLY A N 1
ATOM 2249 C CA . GLY A 1 288 ? -8.710 19.069 34.421 1.00 61.09 288 GLY A CA 1
ATOM 2250 C C . GLY A 1 288 ? -8.557 20.467 35.051 1.00 61.09 288 GLY A C 1
ATOM 2251 O O . GLY A 1 288 ? -7.587 21.180 34.771 1.00 61.09 288 GLY A O 1
ATOM 2252 N N . PRO A 1 289 ? -9.510 20.888 35.903 1.00 48.97 289 PRO A N 1
ATOM 2253 C CA . PRO A 1 289 ? -9.453 22.175 36.582 1.00 48.97 289 PRO A CA 1
ATOM 2254 C C . PRO A 1 289 ? -8.170 22.286 37.412 1.00 48.97 289 PRO A C 1
ATOM 2256 O O . PRO A 1 289 ? -7.895 21.479 38.298 1.00 48.97 289 PRO A O 1
ATOM 2259 N N . SER A 1 290 ? -7.385 23.311 37.083 1.00 41.72 290 SER A N 1
ATOM 2260 C CA . SER A 1 290 ? -6.147 23.703 37.750 1.00 41.72 290 SER A CA 1
ATOM 2261 C C . SER A 1 290 ? -6.315 23.721 39.273 1.00 41.72 290 SER A C 1
ATOM 2263 O O . SER A 1 290 ? -6.989 24.583 39.835 1.00 41.72 290 SER A O 1
ATOM 2265 N N . VAL A 1 291 ? -5.672 22.772 39.954 1.00 48.50 291 VAL A N 1
ATOM 2266 C CA . VAL A 1 291 ? -5.479 22.833 41.405 1.00 48.50 291 VAL A CA 1
ATOM 2267 C C . VAL A 1 291 ? -4.479 23.968 41.697 1.00 48.50 291 VAL A C 1
ATOM 2269 O O . VAL A 1 291 ? -3.436 24.037 41.035 1.00 48.50 291 VAL A O 1
ATOM 2272 N N . PRO A 1 292 ? -4.756 24.875 42.655 1.00 46.19 292 PRO A N 1
ATOM 2273 C CA . PRO A 1 292 ? -3.933 26.057 42.891 1.00 46.19 292 PRO A CA 1
ATOM 2274 C C . PRO A 1 292 ? -2.497 25.702 43.301 1.00 46.19 292 PRO A C 1
ATOM 2276 O O . PRO A 1 292 ? -2.231 24.937 44.229 1.00 46.19 292 PRO A O 1
ATOM 2279 N N . ALA A 1 293 ? -1.564 26.303 42.567 1.00 42.72 293 ALA A N 1
ATOM 2280 C CA . ALA A 1 293 ? -0.138 26.039 42.580 1.00 42.72 293 ALA A CA 1
ATOM 2281 C C . ALA A 1 293 ? 0.553 26.350 43.921 1.00 42.72 293 ALA A C 1
ATOM 2283 O O . ALA A 1 293 ? 0.542 27.483 44.407 1.00 42.72 293 ALA A O 1
ATOM 2284 N N . LYS A 1 294 ? 1.320 25.379 44.432 1.00 48.69 294 LYS A N 1
ATOM 2285 C CA . LYS A 1 294 ? 2.500 25.670 45.258 1.00 48.69 294 LYS A CA 1
ATOM 2286 C C . LYS A 1 294 ? 3.667 25.998 44.325 1.00 48.69 294 LYS A C 1
ATOM 2288 O O . LYS A 1 294 ? 4.141 25.143 43.580 1.00 48.69 294 LYS A O 1
ATOM 2293 N N . LYS A 1 295 ? 4.118 27.254 44.368 1.00 54.44 295 LYS A N 1
ATOM 2294 C CA . LYS A 1 295 ? 5.271 27.781 43.624 1.00 54.44 295 LYS A CA 1
ATOM 2295 C C . LYS A 1 295 ? 6.538 26.987 43.973 1.00 54.44 295 LYS A C 1
ATOM 2297 O O . LYS A 1 295 ? 7.122 27.187 45.034 1.00 54.44 295 LYS A O 1
ATOM 2302 N N . LYS A 1 296 ? 6.978 26.113 43.070 1.00 53.44 296 LYS A N 1
ATOM 2303 C CA . LYS A 1 296 ? 8.370 25.656 42.981 1.00 53.44 296 LYS A CA 1
ATOM 2304 C C . LYS A 1 296 ? 8.870 25.960 41.572 1.00 53.44 296 LYS A C 1
ATOM 2306 O O . LYS A 1 296 ? 8.198 25.674 40.586 1.00 53.44 296 LYS A O 1
ATOM 2311 N N . THR A 1 297 ? 10.016 26.618 41.517 1.00 57.53 297 THR A N 1
ATOM 2312 C CA . THR A 1 297 ? 10.743 27.096 40.339 1.00 57.53 297 THR A CA 1
ATOM 2313 C C . THR A 1 297 ? 10.962 25.972 39.318 1.00 57.53 297 THR A C 1
ATOM 2315 O O . THR A 1 297 ? 11.825 25.116 39.478 1.00 57.53 297 THR A O 1
ATOM 2318 N N . LYS A 1 298 ? 10.153 25.968 38.252 1.00 51.41 298 LYS A N 1
ATOM 2319 C CA . LYS A 1 298 ? 10.120 24.941 37.197 1.00 51.41 298 LYS A CA 1
ATOM 2320 C C . LYS A 1 298 ? 10.865 25.435 35.943 1.00 51.41 298 LYS A C 1
ATOM 2322 O O . LYS A 1 298 ? 10.288 25.509 34.870 1.00 51.41 298 LYS A O 1
ATOM 2327 N N . LEU A 1 299 ? 12.139 25.811 36.086 1.00 53.69 299 LEU A N 1
ATOM 2328 C CA . LEU A 1 299 ? 13.010 26.195 34.954 1.00 53.69 299 LEU A CA 1
ATOM 2329 C C . LEU A 1 299 ? 13.750 24.998 34.319 1.00 53.69 299 LEU A C 1
ATOM 2331 O O . LEU A 1 299 ? 14.329 25.139 33.251 1.00 53.69 299 LEU A O 1
ATOM 2335 N N . GLY A 1 300 ? 13.714 23.807 34.930 1.00 56.22 300 GLY A N 1
ATOM 2336 C CA . GLY A 1 300 ? 14.446 22.632 34.427 1.00 56.22 300 GLY A CA 1
ATOM 2337 C C . GLY A 1 300 ? 13.737 21.820 33.335 1.00 56.22 300 GLY A C 1
ATOM 2338 O O . GLY A 1 300 ? 14.391 21.093 32.596 1.00 56.22 300 GLY A O 1
ATOM 2339 N N . ALA A 1 301 ? 12.410 21.924 33.210 1.00 59.16 301 ALA A N 1
ATOM 2340 C CA . ALA A 1 301 ? 11.651 21.074 32.288 1.00 59.16 301 ALA A CA 1
ATOM 2341 C C . ALA A 1 301 ? 11.702 21.562 30.828 1.00 59.16 301 ALA A C 1
ATOM 2343 O O . ALA A 1 301 ? 11.759 20.736 29.922 1.00 59.16 301 ALA A O 1
ATOM 2344 N N . SER A 1 302 ? 11.734 22.880 30.581 1.00 61.25 302 SER A N 1
ATOM 2345 C CA . SER A 1 302 ? 11.799 23.398 29.204 1.00 61.25 302 SER A CA 1
ATOM 2346 C C . SER A 1 302 ? 13.187 23.237 28.579 1.00 61.25 302 SER A C 1
ATOM 2348 O O . SER A 1 302 ? 13.279 22.973 27.385 1.00 61.25 302 SER A O 1
ATOM 2350 N N . ALA A 1 303 ? 14.258 23.308 29.378 1.00 67.44 303 ALA A N 1
ATOM 2351 C CA . ALA A 1 303 ? 15.624 23.087 28.900 1.00 67.44 303 ALA A CA 1
ATOM 2352 C C . ALA A 1 303 ? 15.816 21.671 28.327 1.00 67.44 303 ALA A C 1
ATOM 2354 O O . ALA A 1 303 ? 16.517 21.501 27.333 1.00 67.44 303 ALA A O 1
ATOM 2355 N N . LYS A 1 304 ? 15.142 20.667 28.908 1.00 70.62 304 LYS A N 1
ATOM 2356 C CA . LYS A 1 304 ? 15.187 19.287 28.413 1.00 70.62 304 LYS A CA 1
ATOM 2357 C C . LYS A 1 304 ? 14.482 19.136 27.059 1.00 70.62 304 LYS A C 1
ATOM 2359 O O . LYS A 1 304 ? 15.057 18.563 26.148 1.00 70.62 304 LYS A O 1
ATOM 2364 N N . ILE A 1 305 ? 13.306 19.748 26.894 1.00 74.19 305 ILE A N 1
ATOM 2365 C CA . ILE A 1 305 ? 12.564 19.732 25.620 1.00 74.19 305 ILE A CA 1
ATOM 2366 C C . ILE A 1 305 ? 13.373 20.409 24.504 1.00 74.19 305 ILE A C 1
ATOM 2368 O O . ILE A 1 305 ? 13.448 19.890 23.397 1.00 74.19 305 ILE A O 1
ATOM 2372 N N . ILE A 1 306 ? 14.013 21.548 24.791 1.00 76.44 306 ILE A N 1
ATOM 2373 C CA . ILE A 1 306 ? 14.834 22.260 23.797 1.00 76.44 306 ILE A CA 1
ATOM 2374 C C . ILE A 1 306 ? 16.060 21.422 23.396 1.00 76.44 306 ILE A C 1
ATOM 2376 O O . ILE A 1 306 ? 16.410 21.388 22.218 1.00 76.44 306 ILE A O 1
ATOM 2380 N N . SER A 1 307 ? 16.678 20.714 24.348 1.00 79.94 307 SER A N 1
ATOM 2381 C CA . SER A 1 307 ? 17.792 19.799 24.069 1.00 79.94 307 SER A CA 1
ATOM 2382 C C . SER A 1 307 ? 17.365 18.625 23.184 1.00 79.94 307 SER A C 1
ATOM 2384 O O . SER A 1 307 ? 18.051 18.325 22.212 1.00 79.94 307 SER A O 1
ATOM 2386 N N . ASP A 1 308 ? 16.226 17.996 23.481 1.00 83.56 308 ASP A N 1
ATOM 2387 C CA . ASP A 1 308 ? 15.726 16.851 22.710 1.00 83.56 308 ASP A CA 1
ATOM 2388 C C . ASP A 1 308 ? 15.361 17.268 21.270 1.00 83.56 308 ASP A C 1
ATOM 2390 O O . ASP A 1 308 ? 15.671 16.563 20.307 1.00 83.56 308 ASP A O 1
ATOM 2394 N N . VAL A 1 309 ? 14.777 18.463 21.099 1.00 84.25 309 VAL A N 1
ATOM 2395 C CA . VAL A 1 309 ? 14.482 19.034 19.774 1.00 84.25 309 VAL A CA 1
ATOM 2396 C C . VAL A 1 309 ? 15.768 19.312 18.990 1.00 84.25 309 VAL A C 1
ATOM 2398 O O . VAL A 1 309 ? 15.833 18.982 17.806 1.00 84.25 309 VAL A O 1
ATOM 2401 N N . ALA A 1 310 ? 16.807 19.858 19.629 1.00 83.31 310 ALA A N 1
ATOM 2402 C CA . ALA A 1 310 ? 18.090 20.110 18.973 1.00 83.31 310 ALA A CA 1
ATOM 2403 C C . ALA A 1 310 ? 18.755 18.809 18.487 1.00 83.31 310 ALA A C 1
ATOM 2405 O O . ALA A 1 310 ? 19.182 18.742 17.336 1.00 83.31 310 ALA A O 1
ATOM 2406 N N . SER A 1 311 ? 18.757 17.752 19.308 1.00 86.69 311 SER A N 1
ATOM 2407 C CA . SER A 1 311 ? 19.286 16.442 18.903 1.00 86.69 311 SER A CA 1
ATOM 2408 C C . SER A 1 311 ? 18.510 15.831 17.731 1.00 86.69 311 SER A C 1
ATOM 2410 O O . SER A 1 311 ? 19.120 15.321 16.792 1.00 86.69 311 SER A O 1
ATOM 2412 N N . SER A 1 312 ? 17.176 15.952 17.720 1.00 88.06 312 SER A N 1
ATOM 2413 C CA . SER A 1 312 ? 16.353 15.454 16.605 1.00 88.06 312 SER A CA 1
ATOM 2414 C C . SER A 1 312 ? 16.619 16.184 15.279 1.00 88.06 312 SER A C 1
ATOM 2416 O O . SER A 1 312 ? 16.518 15.589 14.204 1.00 88.06 312 SER A O 1
ATOM 2418 N N . LEU A 1 313 ? 16.996 17.467 15.340 1.00 92.62 313 LEU A N 1
ATOM 2419 C CA . LEU A 1 313 ? 17.304 18.274 14.162 1.00 92.62 313 LEU A CA 1
ATOM 2420 C C . LEU A 1 313 ? 18.603 17.809 13.484 1.00 92.62 313 LEU A C 1
ATOM 2422 O O . LEU A 1 313 ? 18.665 17.737 12.256 1.00 92.62 313 LEU A O 1
ATOM 2426 N N . ASP A 1 314 ? 19.627 17.478 14.271 1.00 91.88 314 ASP A N 1
ATOM 2427 C CA . ASP A 1 314 ? 20.911 17.003 13.746 1.00 91.88 314 ASP A CA 1
ATOM 2428 C C . ASP A 1 314 ? 20.792 15.597 13.138 1.00 91.88 314 ASP A C 1
ATOM 2430 O O . ASP A 1 314 ? 21.355 15.329 12.071 1.00 91.88 314 ASP A O 1
ATOM 2434 N N . GLU A 1 315 ? 19.984 14.718 13.742 1.00 92.19 315 GLU A N 1
ATOM 2435 C CA . GLU A 1 315 ? 19.655 13.412 13.158 1.00 92.19 315 GLU A CA 1
ATOM 2436 C C . GLU A 1 315 ? 18.922 13.551 11.818 1.00 92.19 315 GLU A C 1
ATOM 2438 O O . GLU A 1 315 ? 19.245 12.849 10.854 1.00 92.19 315 GLU A O 1
ATOM 2443 N N . LEU A 1 316 ? 17.972 14.488 11.723 1.00 93.00 316 LEU A N 1
ATOM 2444 C CA . LEU A 1 316 ? 17.230 14.738 10.490 1.00 93.00 316 LEU A CA 1
ATOM 2445 C C . LEU A 1 316 ? 18.149 15.246 9.368 1.00 93.00 316 LEU A C 1
ATOM 2447 O O . LEU A 1 316 ? 18.072 14.740 8.247 1.00 93.00 316 LEU A O 1
ATOM 2451 N N . LYS A 1 317 ? 19.061 16.178 9.676 1.00 95.25 317 LYS A N 1
ATOM 2452 C CA . LYS A 1 317 ? 20.069 16.675 8.720 1.00 95.25 317 LYS A CA 1
ATOM 2453 C C . LYS A 1 317 ? 21.005 15.565 8.244 1.00 95.25 317 LYS A C 1
ATOM 2455 O O . LYS A 1 317 ? 21.261 15.452 7.047 1.00 95.25 317 LYS A O 1
ATOM 2460 N N . SER A 1 318 ? 21.472 14.712 9.156 1.00 95.62 318 SER A N 1
ATOM 2461 C CA . SER A 1 318 ? 22.305 13.548 8.820 1.00 95.62 318 SER A CA 1
ATOM 2462 C C . SER A 1 318 ? 21.570 12.572 7.890 1.00 95.62 318 SER A C 1
ATOM 2464 O O . SER A 1 318 ? 22.124 12.081 6.900 1.00 95.62 318 SER A O 1
ATOM 2466 N N . LEU A 1 319 ? 20.281 12.332 8.147 1.00 93.44 319 LEU A N 1
ATOM 2467 C CA . LEU A 1 319 ? 19.448 11.465 7.317 1.00 93.44 319 LEU A CA 1
ATOM 2468 C C . LEU A 1 319 ? 19.188 12.057 5.923 1.00 93.44 319 LEU A C 1
ATOM 2470 O O . LEU A 1 319 ? 19.188 11.318 4.934 1.00 93.44 319 LEU A O 1
ATOM 2474 N N . GLU A 1 320 ? 18.991 13.370 5.824 1.00 93.88 320 GLU A N 1
ATOM 2475 C CA . GLU A 1 320 ? 18.840 14.081 4.552 1.00 93.88 320 GLU A CA 1
ATOM 2476 C C . GLU A 1 320 ? 20.136 14.065 3.729 1.00 93.88 320 GLU A C 1
ATOM 2478 O O . GLU A 1 320 ? 20.110 13.704 2.549 1.00 93.88 320 GLU A O 1
ATOM 2483 N N . GLN A 1 321 ? 21.284 14.313 4.362 1.00 97.06 321 GLN A N 1
ATOM 2484 C CA . GLN A 1 321 ? 22.595 14.206 3.718 1.00 97.06 321 GLN A CA 1
ATOM 2485 C C . GLN A 1 321 ? 22.839 12.793 3.166 1.00 97.06 321 GLN A C 1
ATOM 2487 O O . GLN A 1 321 ? 23.220 12.628 2.007 1.00 97.06 321 GLN A O 1
ATOM 2492 N N . LYS A 1 322 ? 22.513 11.755 3.945 1.00 96.19 322 LYS A N 1
ATOM 2493 C CA . LYS A 1 322 ? 22.617 10.355 3.505 1.00 96.19 322 LYS A CA 1
ATOM 2494 C C . LYS A 1 322 ? 21.667 10.018 2.351 1.00 96.19 322 LYS A C 1
ATOM 2496 O O . LYS A 1 322 ? 21.950 9.122 1.549 1.00 96.19 322 LYS A O 1
ATOM 2501 N N . ARG A 1 323 ? 20.514 10.689 2.250 1.00 93.19 323 ARG A N 1
ATOM 2502 C CA . ARG A 1 323 ? 19.607 10.545 1.099 1.00 93.19 323 ARG A CA 1
ATOM 2503 C C . ARG A 1 323 ? 20.204 11.167 -0.157 1.00 93.19 323 ARG A C 1
ATOM 2505 O O . ARG A 1 323 ? 20.128 10.529 -1.207 1.00 93.19 323 ARG A O 1
ATOM 2512 N N . MET A 1 324 ? 20.822 12.342 -0.039 1.00 94.56 324 MET A N 1
ATOM 2513 C CA . MET A 1 324 ? 21.500 13.001 -1.157 1.00 94.56 324 MET A CA 1
ATOM 2514 C C . MET A 1 324 ? 22.687 12.179 -1.669 1.00 94.56 324 MET A C 1
ATOM 2516 O O . MET A 1 324 ? 22.739 11.878 -2.858 1.00 94.56 324 MET A O 1
ATOM 2520 N N . GLU A 1 325 ? 23.558 11.695 -0.781 1.00 97.12 325 GLU A N 1
ATOM 2521 C CA . GLU A 1 325 ? 24.712 10.860 -1.155 1.00 97.12 325 GLU A CA 1
ATOM 2522 C C . GLU A 1 325 ? 24.283 9.561 -1.865 1.00 97.12 325 GLU A C 1
ATOM 2524 O O . GLU A 1 325 ? 24.861 9.143 -2.869 1.00 97.12 325 GLU A O 1
ATOM 2529 N N . ASN A 1 326 ? 23.200 8.925 -1.403 1.00 94.56 326 ASN A N 1
ATOM 2530 C CA . ASN A 1 326 ? 22.654 7.743 -2.073 1.00 94.56 326 ASN A CA 1
ATOM 2531 C C . ASN A 1 326 ? 22.043 8.058 -3.446 1.00 94.56 326 ASN A C 1
ATOM 2533 O O . ASN A 1 326 ? 22.080 7.205 -4.337 1.00 94.56 326 ASN A O 1
ATOM 2537 N N . ALA A 1 327 ? 21.446 9.238 -3.623 1.00 92.38 327 ALA A N 1
ATOM 2538 C CA . ALA A 1 327 ? 20.925 9.671 -4.916 1.00 92.38 327 ALA A CA 1
ATOM 2539 C C . ALA A 1 327 ? 22.069 9.932 -5.906 1.00 92.38 327 ALA A C 1
ATOM 2541 O O . ALA A 1 327 ? 22.011 9.444 -7.036 1.00 92.38 327 ALA A O 1
ATOM 2542 N N . GLU A 1 328 ? 23.135 10.594 -5.453 1.00 97.12 328 GLU A N 1
ATOM 2543 C CA . GLU A 1 328 ? 24.352 10.839 -6.229 1.00 97.12 328 GLU A CA 1
ATOM 2544 C C . GLU A 1 328 ? 25.028 9.526 -6.641 1.00 97.12 328 GLU A C 1
ATOM 2546 O O . GLU A 1 328 ? 25.304 9.306 -7.820 1.00 97.12 328 GLU A O 1
ATOM 2551 N N . LYS A 1 329 ? 25.177 8.576 -5.709 1.00 97.25 329 LYS A N 1
ATOM 2552 C CA . LYS A 1 329 ? 25.726 7.245 -6.006 1.00 97.25 329 LYS A CA 1
ATOM 2553 C C . LYS A 1 329 ? 24.925 6.510 -7.087 1.00 97.25 329 LYS A C 1
ATOM 2555 O O . LYS A 1 329 ? 25.510 5.891 -7.973 1.00 97.25 329 LYS A O 1
ATOM 2560 N N . ARG A 1 330 ? 23.590 6.592 -7.045 1.00 94.00 330 ARG A N 1
ATOM 2561 C CA . ARG A 1 330 ? 22.709 5.997 -8.070 1.00 94.00 330 ARG A CA 1
ATOM 2562 C C . ARG A 1 330 ? 22.772 6.715 -9.412 1.00 94.00 330 ARG A C 1
ATOM 2564 O O . ARG A 1 330 ? 22.436 6.105 -10.426 1.00 94.00 330 ARG A O 1
ATOM 2571 N N . GLN A 1 331 ? 23.085 8.006 -9.426 1.00 95.38 331 GLN A N 1
ATOM 2572 C CA . GLN A 1 331 ? 23.306 8.742 -10.666 1.00 95.38 331 GLN A CA 1
ATOM 2573 C C . GLN A 1 331 ? 24.627 8.298 -11.293 1.00 95.38 331 GLN A C 1
ATOM 2575 O O . GLN A 1 331 ? 24.616 7.802 -12.413 1.00 95.38 331 GLN A O 1
ATOM 2580 N N . LYS A 1 332 ? 25.710 8.302 -10.511 1.00 97.19 332 LYS A N 1
ATOM 2581 C CA . LYS A 1 332 ? 27.024 7.833 -10.954 1.00 97.19 332 LYS A CA 1
ATOM 2582 C C . LYS A 1 332 ? 26.992 6.401 -11.495 1.00 97.19 332 LYS A C 1
ATOM 2584 O O . LYS A 1 332 ? 27.546 6.130 -12.549 1.00 97.19 332 LYS A O 1
ATOM 2589 N N . GLU A 1 333 ? 26.277 5.491 -10.834 1.00 96.50 333 GLU A N 1
ATOM 2590 C CA . GLU A 1 333 ? 26.123 4.115 -11.325 1.00 96.50 333 GLU A CA 1
ATOM 2591 C C . GLU A 1 333 ? 25.376 4.036 -12.670 1.00 96.50 333 GLU A C 1
ATOM 2593 O O . GLU A 1 333 ? 25.678 3.177 -13.500 1.00 96.50 333 GLU A O 1
ATOM 2598 N N . ARG A 1 334 ? 24.391 4.914 -12.907 1.00 95.12 334 ARG A N 1
ATOM 2599 C CA . ARG A 1 334 ? 23.691 4.984 -14.198 1.00 95.12 334 ARG A CA 1
ATOM 2600 C C . ARG A 1 334 ? 24.611 5.504 -15.294 1.00 95.12 334 ARG A C 1
ATOM 2602 O O . ARG A 1 334 ? 24.609 4.917 -16.375 1.00 95.12 334 ARG A O 1
ATOM 2609 N N . ASP A 1 335 ? 25.412 6.515 -14.986 1.00 96.56 335 ASP A N 1
ATOM 2610 C CA . ASP A 1 335 ? 26.369 7.105 -15.919 1.00 96.56 335 ASP A CA 1
ATOM 2611 C C . ASP A 1 335 ? 27.489 6.102 -16.255 1.00 96.56 335 ASP A C 1
ATOM 2613 O O . ASP A 1 335 ? 27.775 5.871 -17.427 1.00 96.56 335 ASP A O 1
ATOM 2617 N N . ASP A 1 336 ? 28.016 5.372 -15.264 1.00 97.44 336 ASP A N 1
ATOM 2618 C CA . ASP A 1 336 ? 29.001 4.299 -15.477 1.00 97.44 336 ASP A CA 1
ATOM 2619 C C . ASP A 1 336 ? 28.438 3.165 -16.356 1.00 97.44 336 ASP A C 1
ATOM 2621 O O . ASP A 1 336 ? 29.140 2.595 -17.195 1.00 97.44 336 ASP A O 1
ATOM 2625 N N . ARG A 1 337 ? 27.156 2.807 -16.187 1.00 97.00 337 ARG A N 1
ATOM 2626 C CA . ARG A 1 337 ? 26.486 1.805 -17.038 1.00 97.00 337 ARG A CA 1
ATOM 2627 C C . ARG A 1 337 ? 26.183 2.321 -18.443 1.00 97.00 337 ARG A C 1
ATOM 2629 O O . ARG A 1 337 ? 26.037 1.495 -19.344 1.00 97.00 337 ARG A O 1
ATOM 2636 N N . ALA A 1 338 ? 25.994 3.625 -18.619 1.00 96.62 338 ALA A N 1
ATOM 2637 C CA . ALA A 1 338 ? 25.842 4.237 -19.935 1.00 96.62 338 ALA A CA 1
ATOM 2638 C C . ALA A 1 338 ? 27.193 4.233 -20.660 1.00 96.62 338 ALA A C 1
ATOM 2640 O O . ALA A 1 338 ? 27.300 3.615 -21.711 1.00 96.62 338 ALA A O 1
ATOM 2641 N N . ALA A 1 339 ? 28.251 4.723 -20.006 1.00 98.00 339 ALA A N 1
ATOM 2642 C CA . ALA A 1 339 ? 29.609 4.724 -20.546 1.00 98.00 339 ALA A CA 1
ATOM 2643 C C . ALA A 1 339 ? 30.098 3.320 -20.949 1.00 98.00 339 ALA A C 1
ATOM 2645 O O . ALA A 1 339 ? 30.717 3.147 -21.994 1.00 98.00 339 ALA A O 1
ATOM 2646 N N . LYS A 1 340 ? 29.780 2.283 -20.158 1.00 98.06 340 LYS A N 1
ATOM 2647 C CA . LYS A 1 340 ? 30.092 0.889 -20.525 1.00 98.06 340 LYS A CA 1
ATOM 2648 C C . LYS A 1 340 ? 29.339 0.403 -21.762 1.00 98.06 340 LYS A C 1
ATOM 2650 O O . LYS A 1 340 ? 29.896 -0.376 -22.525 1.00 98.06 340 LYS A O 1
ATOM 2655 N N . ARG A 1 341 ? 28.080 0.812 -21.946 1.00 96.75 341 ARG A N 1
ATOM 2656 C CA . ARG A 1 341 ? 27.301 0.454 -23.140 1.00 96.75 341 ARG A CA 1
ATOM 2657 C C . ARG A 1 341 ? 27.860 1.148 -24.375 1.00 96.75 341 ARG A C 1
ATOM 2659 O O . ARG A 1 341 ? 28.054 0.478 -25.381 1.00 96.75 341 ARG A O 1
ATOM 2666 N N . ASP A 1 342 ? 28.203 2.424 -24.255 1.00 96.94 342 ASP A N 1
ATOM 2667 C CA . ASP A 1 342 ? 28.798 3.196 -25.347 1.00 96.94 342 ASP A CA 1
ATOM 2668 C C . ASP A 1 342 ? 30.154 2.612 -25.770 1.00 96.94 342 ASP A C 1
ATOM 2670 O O . ASP A 1 342 ? 30.416 2.469 -26.960 1.00 96.94 342 ASP A O 1
ATOM 2674 N N . ALA A 1 343 ? 30.977 2.165 -24.813 1.00 98.06 343 ALA A N 1
ATOM 2675 C CA . ALA A 1 343 ? 32.240 1.487 -25.108 1.00 98.06 343 ALA A CA 1
ATOM 2676 C C . ALA A 1 343 ? 32.046 0.165 -25.878 1.00 98.06 343 ALA A C 1
ATOM 2678 O O . ALA A 1 343 ? 32.796 -0.120 -26.807 1.00 98.06 343 ALA A O 1
ATOM 2679 N N . VAL A 1 344 ? 31.029 -0.634 -25.526 1.00 98.25 344 VAL A N 1
ATOM 2680 C CA . VAL A 1 344 ? 30.710 -1.881 -26.249 1.00 98.25 344 VAL A CA 1
ATOM 2681 C C . VAL A 1 344 ? 30.203 -1.588 -27.662 1.00 98.25 344 VAL A C 1
ATOM 2683 O O . VAL A 1 344 ? 30.549 -2.313 -28.594 1.00 98.25 344 VAL A O 1
ATOM 2686 N N . ILE A 1 345 ? 29.403 -0.531 -27.834 1.00 97.06 345 ILE A N 1
ATOM 2687 C CA . ILE A 1 345 ? 28.931 -0.093 -29.154 1.00 97.06 345 ILE A CA 1
ATOM 2688 C C . ILE A 1 345 ? 30.127 0.310 -30.021 1.00 97.06 345 ILE A C 1
ATOM 2690 O O . ILE A 1 345 ? 30.276 -0.234 -31.110 1.00 97.06 345 ILE A O 1
ATOM 2694 N N . GLN A 1 346 ? 31.032 1.149 -29.506 1.00 97.94 346 GLN A N 1
ATOM 2695 C CA . GLN A 1 346 ? 32.250 1.550 -30.220 1.00 97.94 346 GLN A CA 1
ATOM 2696 C C . GLN A 1 346 ? 33.124 0.352 -30.609 1.00 97.94 346 GLN A C 1
ATOM 2698 O O . GLN A 1 346 ? 33.535 0.243 -31.760 1.00 97.94 346 GLN A O 1
ATOM 2703 N N . GLU A 1 347 ? 33.361 -0.592 -29.691 1.00 98.25 347 GLU A N 1
ATOM 2704 C CA . GLU A 1 347 ? 34.142 -1.801 -29.994 1.00 98.25 347 GLU A CA 1
ATOM 2705 C C . GLU A 1 347 ? 33.479 -2.653 -31.094 1.00 98.25 347 GLU A C 1
ATOM 2707 O O . GLU A 1 347 ? 34.157 -3.277 -31.915 1.00 98.25 347 GLU A O 1
ATOM 2712 N N . THR A 1 348 ? 32.146 -2.689 -31.120 1.00 98.19 348 THR A N 1
ATOM 2713 C CA . THR A 1 348 ? 31.383 -3.425 -32.135 1.00 98.19 348 THR A CA 1
ATOM 2714 C C . THR A 1 348 ? 31.472 -2.732 -33.496 1.00 98.19 348 THR A C 1
ATOM 2716 O O . THR A 1 348 ? 31.775 -3.393 -34.488 1.00 98.19 348 THR A O 1
ATOM 2719 N N . GLU A 1 349 ? 31.310 -1.408 -33.542 1.00 98.00 349 GLU A N 1
ATOM 2720 C CA . GLU A 1 349 ? 31.452 -0.599 -34.760 1.00 98.00 349 GLU A CA 1
ATOM 2721 C C . GLU A 1 349 ? 32.872 -0.694 -35.348 1.00 98.00 349 GLU A C 1
ATOM 2723 O O . GLU A 1 349 ? 33.040 -0.862 -36.558 1.00 98.00 349 GLU A O 1
ATOM 2728 N N . GLU A 1 350 ? 33.911 -0.671 -34.506 1.00 98.25 350 GLU A N 1
ATOM 2729 C CA . GLU A 1 350 ? 35.302 -0.863 -34.937 1.00 98.25 350 GLU A CA 1
ATOM 2730 C C . GLU A 1 350 ? 35.528 -2.246 -35.566 1.00 98.25 350 GLU A C 1
ATOM 2732 O O . GLU A 1 350 ? 36.194 -2.368 -36.600 1.00 98.25 350 GLU A O 1
ATOM 2737 N N . LYS A 1 351 ? 34.943 -3.300 -34.979 1.00 98.12 351 LYS A N 1
ATOM 2738 C CA . LYS A 1 351 ? 35.006 -4.663 -35.528 1.00 98.12 351 LYS A CA 1
ATOM 2739 C C . LYS A 1 351 ? 34.288 -4.766 -36.872 1.00 98.12 351 LYS A C 1
ATOM 2741 O O . LYS A 1 351 ? 34.826 -5.383 -37.793 1.00 98.12 351 LYS A O 1
ATOM 2746 N N . GLU A 1 352 ? 33.112 -4.160 -37.010 1.00 98.00 352 GLU A N 1
ATOM 2747 C CA . GLU A 1 352 ? 32.367 -4.137 -38.273 1.00 98.00 352 GLU A CA 1
ATOM 2748 C C . GLU 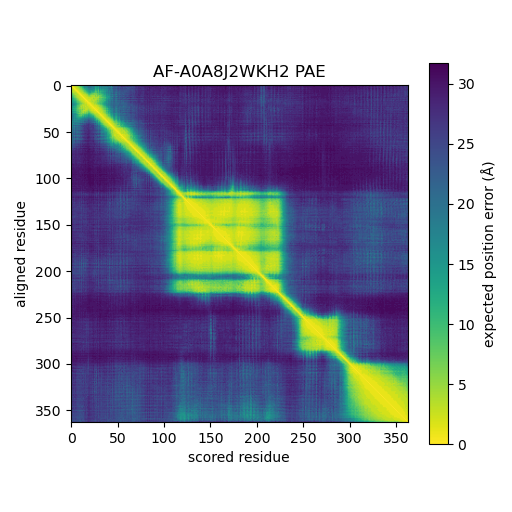A 1 352 ? 33.137 -3.396 -39.374 1.00 98.00 352 GLU A C 1
ATOM 2750 O O . GLU A 1 352 ? 33.267 -3.912 -40.489 1.00 98.00 352 GLU A O 1
ATOM 2755 N N . LEU A 1 353 ? 33.737 -2.244 -39.054 1.00 97.81 353 LEU A N 1
ATOM 2756 C CA . LEU A 1 353 ? 34.594 -1.499 -39.980 1.00 97.81 353 LEU A CA 1
ATOM 2757 C C . LEU A 1 353 ? 35.819 -2.314 -40.414 1.00 97.81 353 LEU A C 1
ATOM 2759 O O . LEU A 1 353 ? 36.154 -2.329 -41.601 1.00 97.81 353 LEU A O 1
ATOM 2763 N N . ALA A 1 354 ? 36.467 -3.033 -39.494 1.00 97.62 354 ALA A N 1
ATOM 2764 C CA . ALA A 1 354 ? 37.601 -3.895 -39.822 1.00 97.62 354 ALA A CA 1
ATOM 2765 C C . ALA A 1 354 ? 37.202 -5.048 -40.764 1.00 97.62 354 ALA A C 1
ATOM 2767 O O . ALA A 1 354 ? 37.922 -5.357 -41.719 1.00 97.62 354 ALA A O 1
ATOM 2768 N N . VAL A 1 355 ? 36.036 -5.665 -40.542 1.00 97.62 355 VAL A N 1
ATOM 2769 C CA . VAL A 1 355 ? 35.495 -6.705 -41.433 1.00 97.62 355 VAL A CA 1
ATOM 2770 C C . VAL A 1 355 ? 35.180 -6.129 -42.815 1.00 97.62 355 VAL A C 1
ATOM 2772 O O . VAL A 1 355 ? 35.565 -6.731 -43.822 1.00 97.62 355 VAL A O 1
ATOM 2775 N N . ALA A 1 356 ? 34.543 -4.958 -42.881 1.00 97.00 356 ALA A N 1
ATOM 2776 C CA . ALA A 1 356 ? 34.227 -4.282 -44.138 1.00 97.00 356 ALA A CA 1
ATOM 2777 C C . ALA A 1 356 ? 35.496 -3.933 -44.938 1.00 97.00 356 ALA A C 1
ATOM 2779 O O . ALA A 1 356 ? 35.563 -4.196 -46.140 1.00 97.00 356 ALA A O 1
ATOM 2780 N N . GLN A 1 357 ? 36.541 -3.426 -44.273 1.00 97.00 357 GLN A N 1
ATOM 2781 C CA . GLN A 1 357 ? 37.836 -3.151 -44.905 1.00 97.00 357 GLN A CA 1
ATOM 2782 C C . GLN A 1 357 ? 38.477 -4.422 -45.476 1.00 97.00 357 GLN A C 1
ATOM 2784 O O . GLN A 1 357 ? 38.936 -4.419 -46.618 1.00 97.00 357 GLN A O 1
ATOM 2789 N N . MET A 1 358 ? 38.464 -5.534 -44.732 1.00 96.94 358 MET A N 1
ATOM 2790 C CA . MET A 1 358 ? 38.995 -6.810 -45.228 1.00 96.94 358 MET A CA 1
ATOM 2791 C C . MET A 1 358 ? 38.225 -7.355 -46.435 1.00 96.94 358 MET A C 1
ATOM 2793 O O . MET A 1 358 ? 38.821 -8.003 -47.295 1.00 96.94 358 MET A O 1
ATOM 2797 N N . GLN A 1 359 ? 36.912 -7.129 -46.509 1.00 95.88 359 GLN A N 1
ATOM 2798 C CA . GLN A 1 359 ? 36.114 -7.512 -47.676 1.00 95.88 359 GLN A CA 1
ATOM 2799 C C . GLN A 1 359 ? 36.429 -6.639 -48.892 1.00 95.88 359 GLN A C 1
ATOM 2801 O O . GLN A 1 359 ? 36.493 -7.162 -50.002 1.00 95.88 359 GLN A O 1
ATOM 2806 N N . TRP A 1 360 ? 36.678 -5.343 -48.686 1.00 95.62 360 TRP A N 1
ATOM 2807 C CA . TRP A 1 360 ? 37.009 -4.412 -49.763 1.00 95.62 360 TRP A CA 1
ATOM 2808 C C . TRP A 1 360 ? 38.314 -4.780 -50.480 1.00 95.62 360 TRP A C 1
ATOM 2810 O O . TRP A 1 360 ? 38.357 -4.751 -51.700 1.00 95.62 360 TRP A O 1
ATOM 2820 N N . PHE A 1 361 ? 39.338 -5.236 -49.751 1.00 94.62 361 PHE A N 1
ATOM 2821 C CA . PHE A 1 361 ? 40.611 -5.682 -50.342 1.00 94.62 361 PHE A CA 1
ATOM 2822 C C . PHE A 1 361 ? 40.543 -7.004 -51.130 1.00 94.62 361 PHE A C 1
ATOM 2824 O O . PHE A 1 361 ? 41.532 -7.385 -51.756 1.00 94.62 361 PHE A O 1
ATOM 2831 N N . LYS A 1 362 ? 39.431 -7.749 -51.070 1.00 91.31 362 LYS A N 1
ATOM 2832 C CA . LYS A 1 362 ? 39.273 -9.010 -51.821 1.00 91.31 362 LYS A CA 1
ATOM 2833 C C . LYS A 1 362 ? 38.785 -8.810 -53.259 1.00 91.31 362 LYS A C 1
ATOM 2835 O O . LYS A 1 362 ? 38.818 -9.778 -54.020 1.00 91.31 362 LYS A O 1
ATOM 2840 N N . TYR A 1 363 ? 38.329 -7.609 -53.600 1.00 80.06 363 TYR A N 1
ATOM 2841 C CA . TYR A 1 363 ? 37.927 -7.205 -54.947 1.00 80.06 363 TYR A CA 1
ATOM 2842 C C . TYR A 1 363 ? 38.990 -6.288 -55.545 1.00 80.06 363 TYR A C 1
ATOM 2844 O O . TYR A 1 363 ? 39.181 -6.372 -56.780 1.00 80.06 363 TYR A O 1
#

Organism: NCBI:txid27404

Sequence (363 aa):
MRSCMDLSLLSATHSGQMDDGTSYMFSVEIDEVPLEHHDVPCLEPTEQNAINGMNDLISAQENEEPISVVNVDHQEKANGELDSDIPSELNRQSETVIAAVTCEGSEEMADDTDNDLWSGKRSRVRKELDNRASVVLLDIIKERWEAVADKKVSRSILFTSIAGEMRARGIKISRKPEKVWSKVYDRWNNMKRSYTNFSDSLSETGKGSSAPPPFYEELQELKGSRAIMKPKALSSSMPYGERAAESMSSIDYEKKERELIRKENAELVAHGAMTQEEADEAEQLLGGPSVPAKKKTKLGASAKIISDVASSLDELKSLEQKRMENAEKRQKERDDRAAKRDAVIQETEEKELAVAQMQWFKY

Foldseek 3Di:
DDDDDDDDDDQDWDWDADPVRDIDTDGDDDPDDDPPPPPDPPDPPDPVVVVVVVVVVVVVPPPDDDDDDDDDDDDDDDDDDDDDDDDDDDDDDDDDDDDDPPPPDPDDPDVCPVQAAPPPDDDPVNVVLNLVLLVLLLVVCLVVVVVVPDPPDDLQVVLLVSLVVSVVVVRDHDPDSNCSSVSSVVSVVVVVVLLVVQVVLVVDPPPPDDDRDPCNVSVCCSVVVVVPVDPPDPDDDDDDDDDDDPPDDPVVVLVVVLVVLLVVLVVCCVVVVDPPVRSVVVNVVSPDPDDDDDDDDPPPPVVVVVVVVVVVVVVVVVVVVVVVVVVVVVVVVVVVVVVVVVVVVVVVVVVVVVVVVVVVVVD

Solvent-accessible surface area (backbone atoms only — not comparable to full-atom values): 23776 Å² total; per-residue (Å²): 142,79,84,84,79,84,83,76,85,82,84,77,79,56,81,55,76,48,99,86,75,56,72,53,80,58,80,77,83,77,77,85,72,82,86,74,82,75,85,71,81,82,73,75,82,58,74,69,64,67,57,58,64,54,54,59,63,59,67,69,69,78,77,78,77,83,82,80,81,78,86,78,89,84,86,82,90,81,89,84,88,80,89,82,91,84,90,84,86,88,86,82,88,82,85,81,95,72,90,77,82,81,77,85,70,90,72,76,90,68,87,66,77,80,64,44,57,80,72,77,68,86,50,68,70,52,47,52,53,42,48,55,52,48,51,56,50,48,53,54,43,63,77,40,39,69,64,70,68,38,83,85,55,57,63,64,61,54,30,39,52,52,50,51,52,42,39,74,73,69,46,71,55,48,94,56,73,93,55,41,24,56,55,54,46,52,50,51,50,49,52,52,48,49,46,49,56,49,57,53,46,72,69,44,88,82,60,72,93,72,79,80,54,88,65,40,67,65,49,44,48,70,61,48,68,62,66,66,78,56,76,76,72,91,73,79,86,85,81,93,78,95,72,83,85,80,76,76,53,77,67,60,54,56,54,53,51,51,53,50,51,56,50,51,44,51,51,34,34,76,68,67,78,39,53,71,66,60,46,54,51,57,49,51,75,72,65,55,86,81,73,86,79,80,93,67,93,75,72,69,65,62,57,52,54,54,50,56,52,53,55,53,50,55,53,50,50,53,52,51,52,54,50,51,53,54,51,50,53,56,48,55,53,51,52,55,55,46,54,53,50,54,50,52,50,52,56,48,54,53,51,52,52,52,52,53,52,59,56,58,75,75,110

pLDDT: mean 70.61, std 21.4, range [33.44, 98.25]

Nearest PDB structures (foldseek):
  8ia0-assembly1_LR  TM=3.158E-01  e=1.467E+00  Thermochaetoides thermophila DSM 1495
  8i9p-assembly1_CC  TM=9.579E-02  e=5.086E+00  Thermochaetoides thermophila DSM 1495

Radius of gyration: 37.2 Å; Cα contacts (8 Å, |Δi|>4): 102; chains: 1; bounding box: 83×113×100 Å

InterPro domains:
  IPR044822 Myb/SANT-like DNA-binding domain 4 [PF13837] (135-222)

Secondary structure (DSSP, 8-state):
--PPPP-------EEEE-TTS-EEEE--------------------THHHHHHHHHHHHTSS--------------------------------------------------GGG-TTS----HHHHHHHHHHHHHHHHHHHHTHHHHH-SSS-HHHHHHHHHHHHHHTT----S-GGGHHHHHHHHHHHHHHHHHHHHHHHHSTTS--PPPPTTHHHHHHHHHTTTSSS-------------------HHHHHHHHHHHHHHHHHHHHHTTSS-HHHHHHHHHHTT---PPP------HHHHHHHHHHHHHHHHHHHHHHHHHHHHHHHHHHHHHHHHHHHHHHHHHHHHHHHHHHHHHTT-